Protein AF-F0FBA2-F1 (afdb_monomer_lite)

pLDDT: mean 71.21, std 20.62, range [27.11, 95.25]

Sequence (206 aa):
KDGSKRYFKFASKDDAQNIINHEKEGEPTRLFEISKRQIIEYANKAGAYSQDNANHNIDFMATQAVGGGSLDFSVGPLLEDYQRYGASGDAVAPSLVYFLPEGDNVAHNQFNFGNFLYGFSGRQLGVALLMLKIGGHINSLVNSAQNGYKPQLDSSDDQYSIEKGYFYSHKGPKVGFIAYEINVPTYRKGAARELIGKFYDKTRRK

Organism: NCBI:txid888743

Structure (mmCIF, N/CA/C/O backbone):
data_AF-F0FBA2-F1
#
_entry.id   AF-F0FBA2-F1
#
loop_
_atom_site.group_PDB
_atom_site.id
_atom_site.type_symbol
_atom_site.label_atom_id
_atom_site.label_alt_id
_atom_site.label_comp_id
_atom_site.label_asym_id
_atom_site.label_entity_id
_atom_site.label_seq_id
_atom_site.pdbx_PDB_ins_code
_atom_site.Cartn_x
_atom_site.Cartn_y
_atom_site.Cartn_z
_atom_site.occupancy
_atom_site.B_iso_or_equiv
_atom_site.auth_seq_id
_atom_site.auth_comp_id
_atom_site.auth_asym_id
_atom_site.auth_atom_id
_atom_site.pdbx_PDB_model_num
ATOM 1 N N . LYS A 1 1 ? -31.993 -11.571 9.285 1.00 40.31 1 LYS A N 1
ATOM 2 C CA . LYS A 1 1 ? -31.246 -12.431 8.337 1.00 40.31 1 LYS A CA 1
ATOM 3 C C . LYS A 1 1 ? -29.845 -12.577 8.893 1.00 40.31 1 LYS A C 1
ATOM 5 O O . LYS A 1 1 ? -29.278 -11.565 9.278 1.00 40.31 1 LYS A O 1
ATOM 10 N N . ASP A 1 2 ? -29.417 -13.824 9.030 1.00 44.78 2 ASP A N 1
ATOM 11 C CA . ASP A 1 2 ? -28.191 -14.298 9.672 1.00 44.78 2 ASP A CA 1
ATOM 12 C C . ASP A 1 2 ? -26.962 -13.484 9.231 1.00 44.78 2 ASP A C 1
ATOM 14 O O . ASP A 1 2 ? -26.589 -13.485 8.058 1.00 44.78 2 ASP A O 1
ATOM 18 N N . GLY A 1 3 ? -26.442 -12.660 10.143 1.00 41.25 3 GLY A N 1
ATOM 19 C CA . GLY A 1 3 ? -25.406 -11.672 9.857 1.00 41.25 3 GLY A CA 1
ATOM 20 C C . GLY A 1 3 ? -24.032 -12.313 9.959 1.00 41.25 3 GLY A C 1
ATOM 21 O O . GLY A 1 3 ? -23.455 -12.362 11.043 1.00 41.25 3 GLY A O 1
ATOM 22 N N . SER A 1 4 ? -23.507 -12.808 8.840 1.00 46.25 4 SER A N 1
ATOM 23 C CA . SER A 1 4 ? -22.145 -13.338 8.767 1.00 46.25 4 SER A CA 1
ATOM 24 C C . SER A 1 4 ? -21.137 -12.279 9.233 1.00 46.25 4 SER A C 1
ATOM 26 O O . SER A 1 4 ? -20.965 -11.253 8.574 1.00 46.25 4 SER A O 1
ATOM 28 N N . LYS A 1 5 ? -20.475 -12.520 10.370 1.00 49.38 5 LYS A N 1
ATOM 29 C CA . LYS A 1 5 ? -19.388 -11.674 10.881 1.00 49.38 5 LYS A CA 1
ATOM 30 C C . LYS A 1 5 ? -18.120 -11.912 10.053 1.00 49.38 5 LYS A C 1
ATOM 32 O O . LYS A 1 5 ? -17.753 -13.062 9.808 1.00 49.38 5 LYS A O 1
ATOM 37 N N . ARG A 1 6 ? -17.451 -10.835 9.635 1.00 52.97 6 ARG A N 1
ATOM 38 C CA . ARG A 1 6 ? -16.185 -10.860 8.885 1.00 52.97 6 ARG A CA 1
ATOM 39 C C . ARG A 1 6 ? -15.059 -10.375 9.793 1.00 52.97 6 ARG A C 1
ATOM 41 O O . ARG A 1 6 ? -15.227 -9.378 10.483 1.00 52.97 6 ARG A O 1
ATOM 48 N N . TYR A 1 7 ? -13.933 -11.085 9.786 1.00 61.81 7 TYR A N 1
ATOM 49 C CA . TYR A 1 7 ? -12.791 -10.791 10.649 1.00 61.81 7 TYR A CA 1
ATOM 50 C C . TYR A 1 7 ? -11.598 -10.335 9.843 1.00 61.81 7 TYR A C 1
ATOM 52 O O . TYR A 1 7 ? -11.294 -10.884 8.782 1.00 61.81 7 TYR A O 1
ATOM 60 N N . PHE A 1 8 ? -10.919 -9.343 10.391 1.00 69.69 8 PHE A N 1
ATOM 61 C CA . PHE A 1 8 ? -9.683 -8.818 9.866 1.00 69.69 8 PHE A CA 1
ATOM 62 C C . PHE A 1 8 ? -8.802 -8.382 11.037 1.00 69.69 8 PHE A C 1
ATOM 64 O O . PHE A 1 8 ? -9.284 -8.147 12.145 1.00 69.69 8 PHE A O 1
ATOM 71 N N . LYS A 1 9 ? -7.502 -8.315 10.792 1.00 83.06 9 LYS A N 1
ATOM 72 C CA . LYS A 1 9 ? -6.508 -7.741 11.700 1.00 83.06 9 LYS A CA 1
ATOM 73 C C . LYS A 1 9 ? -5.977 -6.445 11.108 1.00 83.06 9 LYS A C 1
ATOM 75 O O . LYS A 1 9 ? -6.081 -6.256 9.903 1.00 83.06 9 LYS A O 1
ATOM 80 N N . PHE A 1 10 ? -5.365 -5.595 11.916 1.00 82.94 10 PHE A N 1
ATOM 81 C CA . PHE A 1 10 ? -4.615 -4.452 11.401 1.00 82.94 10 PHE A CA 1
ATOM 82 C C . PHE A 1 10 ? -3.199 -4.878 11.006 1.00 82.94 10 PHE A C 1
ATOM 84 O O . PHE A 1 10 ? -2.650 -5.832 11.569 1.00 82.94 10 PHE A O 1
ATOM 91 N N . ALA A 1 11 ? -2.634 -4.211 10.002 1.00 83.38 11 ALA A N 1
ATOM 92 C CA . ALA A 1 11 ? -1.257 -4.424 9.568 1.00 83.38 11 ALA A CA 1
ATOM 93 C C . ALA A 1 11 ? -0.253 -4.059 10.675 1.00 83.38 11 ALA A C 1
ATOM 95 O O . ALA A 1 11 ? 0.747 -4.759 10.834 1.00 83.38 11 ALA A O 1
ATOM 96 N N . SER A 1 12 ? -0.582 -3.048 11.487 1.00 81.88 12 SER A N 1
ATOM 97 C CA . SER A 1 12 ? 0.171 -2.634 12.669 1.00 81.88 12 SER A CA 1
ATOM 98 C C . SER A 1 12 ? -0.565 -2.972 13.972 1.00 81.88 12 SER A C 1
ATOM 100 O O . SER A 1 12 ? -1.788 -2.848 14.086 1.00 81.88 12 SER A O 1
ATOM 102 N N . LYS A 1 13 ? 0.191 -3.403 14.990 1.00 74.94 13 LYS A N 1
ATOM 103 C CA . LYS A 1 13 ? -0.338 -3.575 16.355 1.00 74.94 13 LYS A CA 1
ATOM 104 C C . LYS A 1 13 ? -0.624 -2.229 17.018 1.00 74.94 13 LYS A C 1
ATOM 106 O O . LYS A 1 13 ? -1.565 -2.144 17.805 1.00 74.94 13 LYS A O 1
ATOM 111 N N . ASP A 1 14 ? 0.152 -1.208 16.675 1.00 76.31 14 ASP A N 1
ATOM 112 C CA . ASP A 1 14 ? -0.013 0.137 17.217 1.00 76.31 14 ASP A CA 1
ATOM 113 C C . ASP A 1 14 ? -1.295 0.767 16.672 1.00 76.31 14 ASP A C 1
ATOM 115 O O . ASP A 1 14 ? -2.048 1.358 17.437 1.00 76.31 14 ASP A O 1
ATOM 119 N N . ASP A 1 15 ? -1.635 0.516 15.402 1.00 73.88 15 ASP A N 1
ATOM 120 C CA . ASP A 1 15 ? -2.936 0.894 14.836 1.00 73.88 15 ASP A CA 1
ATOM 121 C C . ASP A 1 15 ? -4.104 0.274 15.607 1.00 73.88 15 ASP A C 1
ATOM 123 O O . ASP A 1 15 ? -5.062 0.964 15.954 1.00 73.88 15 ASP A O 1
ATOM 127 N N . ALA A 1 16 ? -4.021 -1.022 15.927 1.00 74.62 16 ALA A N 1
ATOM 128 C CA . ALA A 1 16 ? -5.062 -1.686 16.707 1.00 74.62 16 ALA A CA 1
ATOM 129 C C . ALA A 1 16 ? -5.229 -1.044 18.097 1.00 74.62 16 ALA A C 1
ATOM 131 O O . ALA A 1 16 ? -6.353 -0.878 18.571 1.00 74.62 16 ALA A O 1
ATOM 132 N N . GLN A 1 17 ? -4.124 -0.658 18.742 1.00 74.19 17 GLN A N 1
ATOM 133 C CA . GLN A 1 17 ? -4.158 0.003 20.044 1.00 74.19 17 GLN A CA 1
ATOM 134 C C . GLN A 1 17 ? -4.656 1.452 19.955 1.00 74.19 17 GLN A C 1
ATOM 136 O O . GLN A 1 17 ? -5.419 1.881 20.823 1.00 74.19 17 GLN A O 1
ATOM 141 N N . ASN A 1 18 ? -4.272 2.184 18.908 1.00 71.19 18 ASN A N 1
ATOM 142 C CA . ASN A 1 18 ? -4.726 3.546 18.645 1.00 71.19 18 ASN A CA 1
ATOM 143 C C . ASN A 1 18 ? -6.242 3.578 18.472 1.00 71.19 18 ASN A C 1
ATOM 145 O O . ASN A 1 18 ? -6.910 4.340 19.162 1.00 71.19 18 ASN A O 1
ATOM 149 N N . ILE A 1 19 ? -6.806 2.683 17.660 1.00 73.75 19 ILE A N 1
ATOM 150 C CA . ILE A 1 19 ? -8.261 2.571 17.486 1.00 73.75 19 ILE A CA 1
ATOM 151 C C . ILE A 1 19 ? -8.966 2.370 18.829 1.00 73.75 19 ILE A C 1
ATOM 153 O O . ILE A 1 19 ? -9.911 3.088 19.134 1.00 73.75 19 ILE A O 1
ATOM 157 N N . ILE A 1 20 ? -8.479 1.446 19.666 1.00 73.31 20 ILE A N 1
ATOM 158 C CA . ILE A 1 20 ? -9.057 1.194 20.996 1.00 73.31 20 ILE A CA 1
ATOM 159 C C . ILE A 1 20 ? -9.039 2.459 21.866 1.00 73.31 20 ILE A C 1
ATOM 161 O O . ILE A 1 20 ? -9.961 2.676 22.654 1.00 73.31 20 ILE A O 1
ATOM 165 N N . ASN A 1 21 ? -7.990 3.275 21.772 1.00 74.12 21 ASN A N 1
ATOM 166 C CA . ASN A 1 21 ? -7.881 4.513 22.539 1.00 74.12 21 ASN A CA 1
ATOM 167 C C . ASN A 1 21 ? -8.865 5.571 22.019 1.00 74.12 21 ASN A C 1
ATOM 169 O O . ASN A 1 21 ? -9.650 6.101 22.800 1.00 74.12 21 ASN A O 1
ATOM 173 N N . HIS A 1 22 ? -8.903 5.786 20.705 1.00 71.38 22 HIS A N 1
ATOM 174 C CA . HIS A 1 22 ? -9.804 6.743 20.065 1.00 71.38 22 HIS A CA 1
ATOM 175 C C . HIS A 1 22 ? -11.285 6.377 20.253 1.00 71.38 22 HIS A C 1
ATOM 177 O O . HIS A 1 22 ? -12.111 7.244 20.533 1.00 71.38 22 HIS A O 1
ATOM 183 N N . GLU A 1 23 ? -11.637 5.088 20.224 1.00 70.81 23 GLU A N 1
ATOM 184 C CA . GLU A 1 23 ? -13.006 4.648 20.515 1.00 70.81 23 GLU A CA 1
ATOM 185 C C . GLU A 1 23 ? -13.434 4.944 21.959 1.00 70.81 23 GLU A C 1
ATOM 187 O O . GLU A 1 23 ? -14.589 5.306 22.191 1.00 70.81 23 GLU A O 1
ATOM 192 N N . LYS A 1 24 ? -12.521 4.842 22.938 1.00 75.25 24 LYS A N 1
ATOM 193 C CA . LYS A 1 24 ? -12.808 5.230 24.334 1.00 75.25 24 LYS A CA 1
ATOM 194 C C . LYS A 1 24 ? -13.063 6.729 24.473 1.00 75.25 24 LYS A C 1
ATOM 196 O O . LYS A 1 24 ? -13.812 7.132 25.360 1.00 75.25 24 LYS A O 1
ATOM 201 N N . GLU A 1 25 ? -12.453 7.528 23.607 1.00 78.56 25 GLU A N 1
ATOM 202 C CA . GLU A 1 25 ? -12.598 8.985 23.553 1.00 78.56 25 GLU A CA 1
ATOM 203 C C . GLU A 1 25 ? -13.804 9.426 22.700 1.00 78.56 25 GLU A C 1
ATOM 205 O O . GLU A 1 25 ? -14.156 10.603 22.675 1.00 78.56 25 GLU A O 1
ATOM 210 N N . GLY A 1 26 ? -14.502 8.476 22.064 1.00 72.75 26 GLY A N 1
ATOM 211 C CA . GLY A 1 26 ? -15.676 8.736 21.229 1.00 72.75 26 GLY A CA 1
ATOM 212 C C . GLY A 1 26 ? -15.342 9.167 19.799 1.00 72.75 26 GLY A C 1
ATOM 213 O O . GLY A 1 26 ? -16.232 9.624 19.078 1.00 72.75 26 GLY A O 1
ATOM 214 N N . GLU A 1 27 ? -14.088 9.014 19.371 1.00 72.75 27 GLU A N 1
ATOM 215 C CA . GLU A 1 27 ? -13.642 9.343 18.023 1.00 72.75 27 GLU A CA 1
ATOM 216 C C . GLU A 1 27 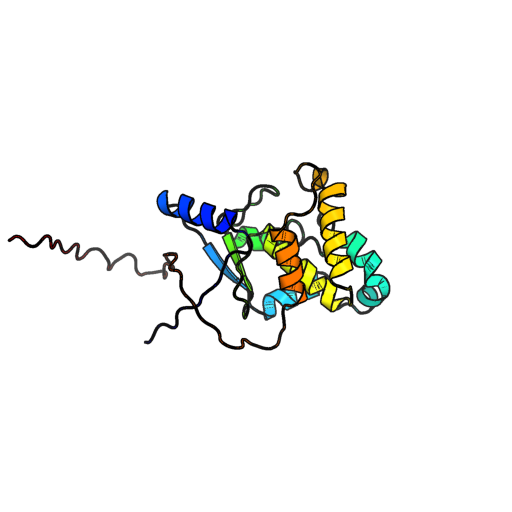? -13.859 8.151 17.073 1.00 72.75 27 GLU A C 1
ATOM 218 O O . GLU A 1 27 ? -13.318 7.062 17.284 1.00 72.75 27 GLU A O 1
ATOM 223 N N . PRO A 1 28 ? -14.679 8.306 16.016 1.00 69.00 28 PRO A N 1
ATOM 224 C CA . PRO A 1 28 ? -15.068 7.180 15.183 1.00 69.00 28 PRO A CA 1
ATOM 225 C C . PRO A 1 28 ? -13.944 6.761 14.232 1.00 69.00 28 PRO A C 1
ATOM 227 O O . PRO A 1 28 ? -13.489 7.541 13.395 1.00 69.00 28 PRO A O 1
ATOM 230 N N . THR A 1 29 ? -13.596 5.477 14.279 1.00 74.44 29 THR A N 1
ATOM 231 C CA . THR A 1 29 ? -12.760 4.830 13.262 1.00 74.44 29 THR A CA 1
ATOM 232 C C . THR A 1 29 ? -13.584 4.509 12.017 1.00 74.44 29 THR A C 1
ATOM 234 O O . THR A 1 29 ? -14.742 4.108 12.115 1.00 74.44 29 THR A O 1
ATOM 237 N N . ARG A 1 30 ? -13.007 4.663 10.823 1.00 79.56 30 ARG A N 1
ATOM 238 C CA . ARG A 1 30 ? -13.658 4.331 9.549 1.00 79.56 30 ARG A CA 1
ATOM 239 C C . ARG A 1 30 ? -12.912 3.211 8.843 1.00 79.56 30 ARG A C 1
ATOM 241 O O . ARG A 1 30 ? -11.711 3.304 8.619 1.00 79.56 30 ARG A O 1
ATOM 248 N N . LEU A 1 31 ? -13.650 2.182 8.439 1.00 80.81 31 LEU A N 1
ATOM 249 C CA . LEU A 1 31 ? -13.140 1.082 7.629 1.00 80.81 31 LEU A CA 1
ATOM 250 C C . LEU A 1 31 ? -13.779 1.126 6.241 1.00 80.81 31 LEU A C 1
ATOM 252 O O . LEU A 1 31 ? -15.004 1.107 6.119 1.00 80.81 31 LEU A O 1
ATOM 256 N N . PHE A 1 32 ? -12.948 1.131 5.205 1.00 83.56 32 PHE A N 1
ATOM 257 C CA . PHE A 1 32 ? -13.373 1.067 3.814 1.00 83.56 32 PHE A CA 1
ATOM 258 C C . PHE A 1 32 ? -12.933 -0.252 3.198 1.00 83.56 32 PHE A C 1
ATOM 260 O O . PHE A 1 32 ? -11.744 -0.557 3.115 1.00 83.56 32 PHE A O 1
ATOM 267 N N . GLU A 1 33 ? -13.900 -1.042 2.741 1.00 84.94 33 GLU A N 1
ATOM 268 C CA . GLU A 1 33 ? -13.593 -2.211 1.928 1.00 84.94 33 GLU A CA 1
ATOM 269 C C . GLU A 1 33 ? -13.234 -1.761 0.511 1.00 84.94 33 GLU A C 1
ATOM 271 O O . GLU A 1 33 ? -14.037 -1.118 -0.168 1.00 84.94 33 GLU A O 1
ATOM 276 N N . ILE A 1 34 ? -12.031 -2.108 0.059 1.00 84.56 34 ILE A N 1
ATOM 277 C CA . ILE A 1 34 ? -11.567 -1.796 -1.291 1.00 84.56 34 ILE A CA 1
ATOM 278 C C . ILE A 1 34 ? -11.792 -3.016 -2.172 1.00 84.56 34 ILE A C 1
ATOM 280 O O . ILE A 1 34 ? -11.207 -4.077 -1.952 1.00 84.56 34 ILE A O 1
ATOM 284 N N . SER A 1 35 ? -12.641 -2.865 -3.186 1.00 84.12 35 SER A N 1
ATOM 285 C CA . SER A 1 35 ? -12.942 -3.951 -4.119 1.00 84.12 35 SER A CA 1
ATOM 286 C C . SER A 1 35 ? -11.706 -4.380 -4.912 1.00 84.12 35 SER A C 1
ATOM 288 O O . SER A 1 35 ? -10.822 -3.572 -5.209 1.00 84.12 35 SER A O 1
ATOM 290 N N . LYS A 1 36 ? -11.682 -5.639 -5.361 1.00 83.62 36 LYS A N 1
ATOM 291 C CA . LYS A 1 36 ? -10.647 -6.132 -6.294 1.00 83.62 36 LYS A CA 1
ATOM 292 C C . LYS A 1 36 ? -10.502 -5.235 -7.515 1.00 83.62 36 LYS A C 1
ATOM 294 O O . LYS A 1 36 ? -9.395 -4.977 -7.975 1.00 83.62 36 LYS A O 1
ATOM 299 N N . ARG A 1 37 ? -11.634 -4.755 -8.036 1.00 82.75 37 ARG A N 1
ATOM 300 C CA . ARG A 1 37 ? -11.670 -3.860 -9.190 1.00 82.75 37 ARG A CA 1
ATOM 301 C C . ARG A 1 37 ? -10.912 -2.564 -8.909 1.00 82.75 37 ARG A C 1
ATOM 303 O O . ARG A 1 37 ? -10.105 -2.176 -9.740 1.00 82.75 37 ARG A O 1
ATOM 310 N N . GLN A 1 38 ? -11.121 -1.942 -7.750 1.00 85.56 38 GLN A N 1
ATOM 311 C CA . GLN A 1 38 ? -10.394 -0.727 -7.369 1.00 85.56 38 GLN A CA 1
ATOM 312 C C . GLN A 1 38 ? -8.890 -0.978 -7.231 1.00 85.56 38 GLN A C 1
ATOM 314 O O . GLN A 1 38 ? -8.106 -0.183 -7.733 1.00 85.56 38 GLN A O 1
ATOM 319 N N . ILE A 1 39 ? -8.477 -2.103 -6.634 1.00 88.81 39 ILE A N 1
ATOM 320 C CA . ILE A 1 39 ? -7.052 -2.477 -6.522 1.00 88.81 39 ILE A CA 1
ATOM 321 C C . ILE A 1 39 ? -6.411 -2.585 -7.913 1.00 88.81 39 ILE A C 1
ATOM 323 O O . ILE A 1 39 ? -5.344 -2.020 -8.156 1.00 88.81 39 ILE A O 1
ATOM 327 N N . ILE A 1 40 ? -7.083 -3.268 -8.846 1.00 86.19 40 ILE A N 1
ATOM 328 C CA . ILE A 1 40 ? -6.624 -3.398 -10.235 1.00 86.19 40 ILE A CA 1
ATOM 329 C C . ILE A 1 40 ? -6.597 -2.034 -10.930 1.00 86.19 40 ILE A C 1
ATOM 331 O O . ILE A 1 40 ? -5.630 -1.730 -11.620 1.00 86.19 40 ILE A O 1
ATOM 335 N N . GLU A 1 41 ? -7.627 -1.204 -10.752 1.00 84.94 41 GLU A N 1
ATOM 336 C CA . GLU A 1 41 ? -7.695 0.133 -11.346 1.00 84.94 41 GLU A CA 1
ATOM 337 C C . GLU A 1 41 ? -6.567 1.040 -10.841 1.00 84.94 41 GLU A C 1
ATOM 339 O O . GLU A 1 41 ? -5.950 1.727 -11.653 1.00 84.94 41 GLU A O 1
ATOM 344 N N . TYR A 1 42 ? -6.249 1.016 -9.543 1.00 88.56 42 TYR A N 1
ATOM 345 C CA . TYR A 1 42 ? -5.132 1.773 -8.973 1.00 88.56 42 TYR A CA 1
ATOM 346 C C . TYR A 1 42 ? -3.789 1.318 -9.548 1.00 88.56 42 TYR A C 1
ATOM 348 O O . TYR A 1 42 ? -3.028 2.145 -10.046 1.00 88.56 42 TYR A O 1
ATOM 356 N N . ALA A 1 43 ? -3.531 0.008 -9.578 1.00 88.88 43 ALA A N 1
ATOM 357 C CA . ALA A 1 43 ? -2.303 -0.533 -10.158 1.00 88.88 43 ALA A CA 1
ATOM 358 C C . ALA A 1 43 ? -2.191 -0.252 -11.668 1.00 88.88 43 ALA A C 1
ATOM 360 O O . ALA A 1 43 ? -1.117 0.071 -12.172 1.00 88.88 43 ALA A O 1
ATOM 361 N N . ASN A 1 44 ? -3.302 -0.326 -12.404 1.00 86.06 44 ASN A N 1
ATOM 362 C CA . ASN A 1 44 ? -3.330 -0.024 -13.833 1.00 86.06 44 ASN A CA 1
ATOM 363 C C . ASN A 1 44 ? -3.050 1.453 -14.116 1.00 86.06 44 ASN A C 1
ATOM 365 O O . ASN A 1 44 ? -2.206 1.757 -14.954 1.00 86.06 44 ASN A O 1
ATOM 369 N N . LYS A 1 45 ? -3.694 2.369 -13.381 1.00 86.88 45 LYS A N 1
ATOM 370 C CA . LYS A 1 45 ? -3.413 3.811 -13.475 1.00 86.88 45 LYS A CA 1
ATOM 371 C C . LYS A 1 45 ? -1.956 4.134 -13.146 1.00 86.88 45 LYS A C 1
ATOM 373 O O . LYS A 1 45 ? -1.384 5.021 -13.768 1.00 86.88 45 LYS A O 1
ATOM 378 N N . ALA A 1 46 ? -1.356 3.391 -12.220 1.00 89.62 46 ALA A N 1
ATOM 379 C CA . ALA A 1 46 ? 0.052 3.525 -11.868 1.00 89.62 46 ALA A CA 1
ATOM 380 C C . ALA A 1 46 ? 1.026 2.974 -12.923 1.00 89.62 46 ALA A C 1
ATOM 382 O O . ALA A 1 46 ? 2.231 3.179 -12.795 1.00 89.62 46 ALA A O 1
ATOM 383 N N . GLY A 1 47 ? 0.531 2.281 -13.955 1.00 87.38 47 GLY A N 1
ATOM 384 C CA . GLY A 1 47 ? 1.344 1.706 -15.026 1.00 87.38 47 GLY A CA 1
ATOM 385 C C . GLY A 1 47 ? 1.825 0.275 -14.771 1.00 87.38 47 GLY A C 1
ATOM 386 O O . GLY A 1 47 ? 2.672 -0.208 -15.519 1.00 87.38 47 GLY A O 1
ATOM 387 N N . ALA A 1 48 ? 1.289 -0.427 -13.765 1.00 89.00 48 ALA A N 1
ATOM 388 C CA . ALA A 1 48 ? 1.733 -1.775 -13.391 1.00 89.00 48 ALA A CA 1
ATOM 389 C C . ALA A 1 48 ? 1.405 -2.869 -14.430 1.00 89.00 48 ALA A C 1
ATOM 391 O O . ALA A 1 48 ? 1.989 -3.947 -14.388 1.00 89.00 48 ALA A O 1
ATOM 392 N N . TYR A 1 49 ? 0.476 -2.598 -15.355 1.00 87.00 49 TYR A N 1
ATOM 393 C CA . TYR A 1 49 ? 0.089 -3.505 -16.448 1.00 87.00 49 TYR A CA 1
ATOM 394 C C . TYR A 1 49 ? 0.667 -3.093 -17.814 1.00 87.00 49 TYR A C 1
ATOM 396 O O . TYR A 1 49 ? 0.311 -3.675 -18.838 1.00 87.00 49 TYR A O 1
ATOM 404 N N . SER A 1 50 ? 1.548 -2.087 -17.854 1.00 87.50 50 SER A N 1
ATOM 405 C CA . SER A 1 50 ? 2.246 -1.700 -19.083 1.00 87.50 50 SER A CA 1
ATOM 406 C C . SER A 1 50 ? 3.364 -2.694 -19.398 1.00 87.50 50 SER A C 1
ATOM 408 O O . SER A 1 50 ? 4.232 -2.948 -18.560 1.00 87.50 50 SER A O 1
ATOM 410 N N . GLN A 1 51 ? 3.373 -3.221 -20.625 1.00 83.38 51 GLN A N 1
ATOM 411 C CA . GLN A 1 51 ? 4.423 -4.129 -21.092 1.00 83.38 51 GLN A CA 1
ATOM 412 C C . GLN A 1 51 ? 5.796 -3.446 -21.122 1.00 83.38 51 GLN A C 1
ATOM 414 O O . GLN A 1 51 ? 6.794 -4.059 -20.747 1.00 83.38 51 GLN A O 1
ATOM 419 N N . ASP A 1 52 ? 5.848 -2.175 -21.521 1.00 85.25 52 ASP A N 1
ATOM 420 C CA . ASP A 1 52 ? 7.099 -1.415 -21.578 1.00 85.25 52 ASP A CA 1
ATOM 421 C C . ASP A 1 52 ? 7.672 -1.196 -20.177 1.00 85.25 52 ASP A C 1
ATOM 423 O O . ASP A 1 52 ? 8.871 -1.382 -19.967 1.00 85.25 52 ASP A O 1
ATOM 427 N N . ASN A 1 53 ? 6.807 -0.896 -19.202 1.00 85.50 53 ASN A N 1
ATOM 428 C CA . ASN A 1 53 ? 7.218 -0.754 -17.807 1.00 85.50 53 ASN A CA 1
ATOM 429 C C . ASN A 1 53 ? 7.676 -2.096 -17.231 1.00 85.50 53 ASN A C 1
ATOM 431 O O . ASN A 1 53 ? 8.650 -2.131 -16.492 1.00 85.50 53 ASN A O 1
ATOM 435 N N . ALA A 1 54 ? 7.024 -3.209 -17.586 1.00 85.12 54 ALA A N 1
ATOM 436 C CA . ALA A 1 54 ? 7.451 -4.543 -17.165 1.00 85.12 54 ALA A CA 1
ATOM 437 C C . ALA A 1 54 ? 8.834 -4.917 -17.735 1.00 85.12 54 ALA A C 1
ATOM 439 O O . ALA A 1 54 ? 9.656 -5.499 -17.028 1.00 85.12 54 ALA A O 1
ATOM 440 N N . ASN A 1 55 ? 9.129 -4.529 -18.981 1.00 84.88 55 ASN A N 1
ATOM 441 C CA . ASN A 1 55 ? 10.444 -4.734 -19.599 1.00 84.88 55 ASN A CA 1
ATOM 442 C C . ASN A 1 55 ? 11.551 -3.877 -18.950 1.00 84.88 55 ASN A C 1
ATOM 444 O O . ASN A 1 55 ? 12.720 -4.252 -19.005 1.00 84.88 55 ASN A O 1
ATOM 448 N N . HIS A 1 56 ? 11.186 -2.763 -18.307 1.00 91.25 56 HIS A N 1
ATOM 449 C CA . HIS A 1 56 ? 12.092 -1.846 -17.601 1.00 91.25 56 HIS A CA 1
ATOM 450 C C . HIS A 1 56 ? 11.784 -1.784 -16.098 1.00 91.25 56 HIS A C 1
ATOM 452 O O . HIS A 1 56 ? 11.946 -0.745 -15.458 1.00 91.25 56 HIS A O 1
ATOM 458 N N . ASN A 1 57 ? 11.312 -2.894 -15.527 1.00 89.38 57 ASN A N 1
ATOM 459 C CA . ASN A 1 57 ? 10.639 -2.886 -14.231 1.00 89.38 57 ASN A CA 1
ATOM 460 C C . ASN A 1 57 ? 11.478 -2.310 -13.085 1.00 89.38 57 ASN A C 1
ATOM 462 O O . ASN A 1 57 ? 10.953 -1.528 -12.307 1.00 89.38 57 ASN A O 1
ATOM 466 N N . ILE A 1 58 ? 12.768 -2.629 -12.979 1.00 88.81 58 ILE A N 1
ATOM 467 C CA . ILE A 1 58 ? 13.614 -2.117 -11.892 1.00 88.81 58 ILE A CA 1
ATOM 468 C C . ILE A 1 58 ? 13.755 -0.593 -11.960 1.00 88.81 58 ILE A C 1
ATOM 470 O O . ILE A 1 58 ? 13.596 0.071 -10.939 1.00 88.81 58 ILE A O 1
ATOM 474 N N . ASP A 1 59 ? 14.007 -0.043 -13.149 1.00 91.19 59 ASP A N 1
ATOM 475 C CA . ASP A 1 59 ? 14.142 1.404 -13.356 1.00 91.19 59 ASP A CA 1
ATOM 476 C C . ASP A 1 59 ? 12.806 2.127 -13.136 1.00 91.19 59 ASP A C 1
ATOM 478 O O . ASP A 1 59 ? 12.723 3.130 -12.423 1.00 91.19 59 ASP A O 1
ATOM 482 N N . PHE A 1 60 ? 11.723 1.546 -13.653 1.00 91.25 60 PHE A N 1
ATOM 483 C CA . PHE A 1 60 ? 10.377 2.060 -13.442 1.00 91.25 60 PHE A CA 1
ATOM 484 C C . PHE A 1 60 ? 10.005 2.096 -11.952 1.00 91.25 60 PHE A C 1
ATOM 486 O O . PHE A 1 60 ? 9.539 3.119 -11.456 1.00 91.25 60 PHE A O 1
ATOM 493 N N . MET A 1 61 ? 10.263 1.015 -11.206 1.00 90.19 61 MET A N 1
ATOM 494 C CA . MET A 1 61 ? 10.027 0.981 -9.759 1.00 90.19 61 MET A CA 1
ATOM 495 C C . MET A 1 61 ? 10.896 2.008 -9.025 1.00 90.19 61 MET A C 1
ATOM 497 O O . MET A 1 61 ? 10.396 2.696 -8.140 1.00 90.19 61 MET A O 1
ATOM 501 N N . ALA A 1 62 ? 12.180 2.127 -9.379 1.00 87.19 62 ALA A N 1
ATOM 502 C CA . ALA A 1 62 ? 13.109 3.042 -8.718 1.00 87.19 62 ALA A CA 1
ATOM 503 C C . ALA A 1 62 ? 12.726 4.519 -8.907 1.00 87.19 62 ALA A C 1
ATOM 505 O O . ALA A 1 62 ? 12.951 5.327 -8.009 1.00 87.19 62 ALA A O 1
ATOM 506 N N . THR A 1 63 ? 12.136 4.865 -10.053 1.00 88.25 63 THR A N 1
ATOM 507 C CA . THR A 1 63 ? 11.757 6.246 -10.381 1.00 88.25 63 THR A CA 1
ATOM 508 C C . THR A 1 63 ? 10.331 6.597 -9.967 1.00 88.25 63 THR A C 1
ATOM 510 O O . THR A 1 63 ? 10.087 7.726 -9.554 1.00 88.25 63 THR A O 1
ATOM 513 N N . GLN A 1 64 ? 9.382 5.660 -10.061 1.00 89.94 64 GLN A N 1
ATOM 514 C CA . GLN A 1 64 ? 7.964 5.946 -9.816 1.00 89.94 64 GLN A CA 1
ATOM 515 C C . GLN A 1 64 ? 7.488 5.630 -8.399 1.00 89.94 64 GLN A C 1
ATOM 517 O O . GLN A 1 64 ? 6.402 6.067 -8.030 1.00 89.94 64 GLN A O 1
ATOM 522 N N . ALA A 1 65 ? 8.247 4.882 -7.597 1.00 84.75 65 ALA A N 1
ATOM 523 C CA . ALA A 1 65 ? 7.856 4.551 -6.223 1.00 84.75 65 ALA A CA 1
ATOM 524 C C . ALA A 1 65 ?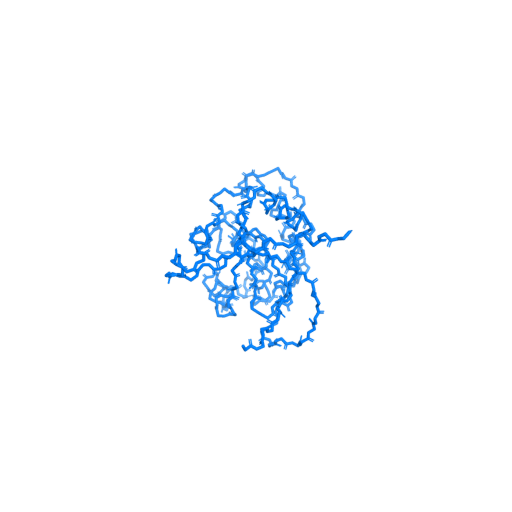 8.361 5.542 -5.164 1.00 84.75 65 ALA A C 1
ATOM 526 O O . ALA A 1 65 ? 8.326 5.241 -3.973 1.00 84.75 65 ALA A O 1
ATOM 527 N N . VAL A 1 66 ? 8.877 6.692 -5.594 1.00 80.19 66 VAL A N 1
ATOM 528 C CA . VAL A 1 66 ? 9.486 7.703 -4.728 1.00 80.19 66 VAL A CA 1
ATOM 529 C C . VAL A 1 66 ? 8.899 9.080 -5.028 1.00 80.19 66 VAL A C 1
ATOM 531 O O . VAL A 1 66 ? 8.518 9.356 -6.166 1.00 80.19 66 VAL A O 1
ATOM 534 N N . GLY A 1 67 ? 8.855 9.957 -4.022 1.00 71.62 67 GLY A N 1
ATOM 535 C CA . GLY A 1 67 ? 8.608 11.393 -4.197 1.00 71.62 67 GLY A CA 1
ATOM 536 C C . GLY A 1 67 ? 7.292 11.754 -4.896 1.00 71.62 67 GLY A C 1
ATOM 537 O O . GLY A 1 67 ? 7.272 12.703 -5.678 1.00 71.62 67 GLY A O 1
ATOM 538 N N . GLY A 1 68 ? 6.212 11.003 -4.657 1.00 75.06 68 GLY A N 1
ATOM 539 C CA . GLY A 1 68 ? 4.908 11.241 -5.285 1.00 75.06 68 GLY A CA 1
ATOM 540 C C . GLY A 1 68 ? 4.763 10.699 -6.712 1.00 75.06 68 GLY A C 1
ATOM 541 O O . GLY A 1 68 ? 3.814 11.066 -7.407 1.00 75.06 68 GLY A O 1
ATOM 542 N N . GLY A 1 69 ? 5.682 9.839 -7.163 1.00 85.12 69 GLY A N 1
ATOM 543 C CA . GLY A 1 69 ? 5.563 9.125 -8.434 1.00 85.12 69 GLY A CA 1
ATOM 544 C C . GLY A 1 69 ? 4.334 8.205 -8.503 1.00 85.12 69 GLY A C 1
ATOM 545 O O . GLY A 1 69 ? 3.603 8.010 -7.529 1.00 85.12 69 GLY A O 1
ATOM 546 N N . SER A 1 70 ? 4.081 7.612 -9.674 1.00 89.56 70 SER A N 1
ATOM 547 C CA . SER A 1 70 ? 2.836 6.864 -9.913 1.00 89.56 70 SER A CA 1
ATOM 548 C C . SER A 1 70 ? 2.653 5.614 -9.038 1.00 89.56 70 SER A C 1
ATOM 550 O O . SER A 1 70 ? 1.527 5.139 -8.904 1.00 89.56 70 SER A O 1
ATOM 552 N N . LEU A 1 71 ? 3.727 5.086 -8.441 1.00 89.44 71 LEU A N 1
ATOM 553 C CA . LEU A 1 71 ? 3.718 3.945 -7.519 1.00 89.44 71 LEU A CA 1
ATOM 554 C C . LEU A 1 71 ? 3.845 4.363 -6.043 1.00 89.44 71 LEU A C 1
ATOM 556 O O . LEU A 1 71 ? 3.807 3.500 -5.166 1.00 89.44 71 LEU A O 1
ATOM 560 N N . ASP A 1 72 ? 3.970 5.661 -5.754 1.00 86.94 72 ASP A N 1
ATOM 561 C CA . ASP A 1 72 ? 3.954 6.209 -4.397 1.00 86.94 72 ASP A CA 1
ATOM 562 C C . ASP A 1 72 ? 2.507 6.413 -3.925 1.00 86.94 72 ASP A C 1
ATOM 564 O O . ASP A 1 72 ? 1.975 7.518 -3.797 1.00 86.94 72 ASP A O 1
ATOM 568 N N . PHE A 1 73 ? 1.818 5.294 -3.721 1.00 87.88 73 PHE A N 1
ATOM 569 C CA . PHE A 1 73 ? 0.388 5.262 -3.426 1.00 87.88 73 PHE A CA 1
ATOM 570 C C . PHE A 1 73 ? 0.001 5.891 -2.085 1.00 87.88 73 PHE A C 1
ATOM 572 O O . PHE A 1 73 ? -1.190 6.059 -1.843 1.00 87.88 73 PHE A O 1
ATOM 579 N N . SER A 1 74 ? 0.961 6.203 -1.215 1.00 79.19 74 SER A N 1
ATOM 580 C CA . SER A 1 74 ? 0.715 6.773 0.112 1.00 79.19 74 SER A CA 1
ATOM 581 C C . SER A 1 74 ? 0.447 8.278 0.068 1.00 79.19 74 SER A C 1
ATOM 583 O O . SER A 1 74 ? -0.404 8.771 0.814 1.00 79.19 74 SER A O 1
ATOM 585 N N . VAL A 1 75 ? 1.157 8.994 -0.812 1.00 72.50 75 VAL A N 1
ATOM 586 C CA . VAL A 1 75 ? 1.132 10.468 -0.900 1.00 72.50 75 VAL A CA 1
ATOM 587 C C . VAL A 1 75 ? 0.944 11.006 -2.324 1.00 72.50 75 VAL A C 1
ATOM 589 O O . VAL A 1 75 ? 0.693 12.195 -2.490 1.00 72.50 75 VAL A O 1
ATOM 592 N N . GLY A 1 76 ? 1.033 10.153 -3.350 1.00 73.44 76 GLY A N 1
ATOM 593 C CA . GLY A 1 76 ? 0.892 10.528 -4.756 1.00 73.44 76 GLY A CA 1
ATOM 594 C C . GLY A 1 76 ? -0.541 10.363 -5.291 1.00 73.44 76 GLY A C 1
ATOM 595 O O . GLY A 1 76 ? -1.451 11.088 -4.884 1.00 73.44 76 GLY A O 1
ATOM 596 N N . PRO A 1 77 ? -0.790 9.419 -6.217 1.00 71.62 77 PRO A N 1
ATOM 597 C CA . PRO A 1 77 ? -1.986 9.411 -7.069 1.00 71.62 77 PRO A CA 1
ATOM 598 C C . PRO A 1 77 ? -3.308 9.122 -6.346 1.00 71.62 77 PRO A C 1
ATOM 600 O O . PRO A 1 77 ? -4.371 9.306 -6.937 1.00 71.62 77 PRO A O 1
ATOM 603 N N . LEU A 1 78 ? -3.261 8.644 -5.101 1.00 77.44 78 LEU A N 1
ATOM 604 C CA . LEU A 1 78 ? -4.450 8.273 -4.329 1.00 77.44 78 LEU A CA 1
ATOM 605 C C . LEU A 1 78 ? -4.771 9.242 -3.195 1.00 77.44 78 LEU A C 1
ATOM 607 O O . LEU A 1 78 ? -5.779 9.046 -2.520 1.00 77.44 78 LEU A O 1
ATOM 611 N N . LEU A 1 79 ? -3.972 10.296 -3.001 1.00 75.06 79 LEU A N 1
ATOM 612 C CA . LEU A 1 79 ? -4.162 11.221 -1.885 1.00 75.06 79 LEU A CA 1
ATOM 613 C C . LEU A 1 79 ? -5.560 11.858 -1.897 1.00 75.06 79 LEU A C 1
ATOM 615 O O . LEU A 1 79 ? -6.234 11.873 -0.870 1.00 75.06 79 LEU A O 1
ATOM 619 N N . GLU A 1 80 ? -6.040 12.308 -3.060 1.00 77.75 80 GLU A N 1
ATOM 620 C CA . GLU A 1 80 ? -7.398 12.857 -3.188 1.00 77.75 80 GLU A CA 1
ATOM 621 C C . GLU A 1 80 ? -8.483 11.820 -2.863 1.00 77.75 80 GLU A C 1
ATOM 623 O O . GLU A 1 80 ? -9.475 12.136 -2.204 1.00 77.75 80 GLU A O 1
ATOM 628 N N . ASP A 1 81 ? -8.307 10.572 -3.306 1.00 76.06 81 ASP A N 1
ATOM 629 C CA . ASP A 1 81 ? -9.261 9.500 -3.028 1.00 76.06 81 ASP A CA 1
ATOM 630 C C . ASP A 1 81 ? -9.268 9.155 -1.532 1.00 76.06 81 ASP A C 1
ATOM 632 O O . ASP A 1 81 ? -10.338 9.027 -0.940 1.00 76.06 81 ASP A O 1
ATOM 636 N N . TYR A 1 82 ? -8.105 9.103 -0.878 1.00 76.69 82 TYR A N 1
ATOM 637 C CA . TYR A 1 82 ? -7.999 8.919 0.570 1.00 76.69 82 TYR A CA 1
ATOM 638 C C . TYR A 1 82 ? -8.645 10.066 1.352 1.00 76.69 82 TYR A C 1
ATOM 640 O O . TYR A 1 82 ? -9.424 9.816 2.276 1.00 76.69 82 TYR A O 1
ATOM 648 N N . GLN A 1 83 ? -8.421 11.317 0.949 1.00 77.94 83 GLN A N 1
ATOM 649 C CA . GLN A 1 83 ? -9.053 12.483 1.571 1.00 77.94 83 GLN A CA 1
ATOM 650 C C . GLN A 1 83 ? -10.583 12.446 1.450 1.00 77.94 83 GLN A C 1
ATOM 652 O O . GLN A 1 83 ? -11.281 12.794 2.404 1.00 77.94 83 GLN A O 1
ATOM 657 N N . ARG A 1 84 ? -11.140 11.940 0.337 1.00 77.50 84 ARG A N 1
ATOM 658 C CA . ARG A 1 84 ? -12.596 11.712 0.201 1.00 77.50 84 ARG A CA 1
ATOM 659 C C . ARG A 1 84 ? -13.134 10.692 1.207 1.00 77.50 84 ARG A C 1
ATOM 661 O O . ARG A 1 84 ? -14.288 10.800 1.622 1.00 77.50 84 ARG A O 1
ATOM 668 N N . TYR A 1 85 ? -12.311 9.736 1.632 1.00 71.00 85 TYR A N 1
ATOM 669 C CA . TYR A 1 85 ? -12.640 8.790 2.703 1.00 71.00 85 TYR A CA 1
ATOM 670 C C . TYR A 1 85 ? -12.460 9.385 4.116 1.00 71.00 85 TYR A C 1
ATOM 672 O O . TYR A 1 85 ? -12.891 8.791 5.110 1.00 71.00 85 TYR A O 1
ATOM 680 N N . GLY A 1 86 ? -11.933 10.609 4.208 1.00 71.25 86 GLY A N 1
ATOM 681 C CA . GLY A 1 86 ? -11.625 11.310 5.453 1.00 71.25 86 GLY A CA 1
ATOM 682 C C . GLY A 1 86 ? -10.221 11.020 5.970 1.00 71.25 86 GLY A C 1
ATOM 683 O O . GLY A 1 86 ? -9.982 11.210 7.162 1.00 71.25 86 GLY A O 1
ATOM 684 N N . ALA A 1 87 ? -9.332 10.508 5.111 1.00 71.50 87 ALA A N 1
ATOM 685 C CA . ALA A 1 87 ? -7.956 10.279 5.496 1.00 71.50 87 ALA A CA 1
ATOM 686 C C . ALA A 1 87 ? -7.180 11.594 5.631 1.00 71.50 87 ALA A C 1
ATOM 688 O O . ALA A 1 87 ? -7.593 12.631 5.104 1.00 71.50 87 ALA A O 1
ATOM 689 N N . SER A 1 88 ? -6.066 11.549 6.354 1.00 67.94 88 SER A N 1
ATOM 690 C CA . SER A 1 88 ? -5.263 12.736 6.624 1.00 67.94 88 SER A CA 1
ATOM 691 C C . SER A 1 88 ? -4.610 13.247 5.340 1.00 67.94 88 SER A C 1
ATOM 693 O O . SER A 1 88 ? -4.086 12.479 4.537 1.00 67.94 88 SER A O 1
ATOM 695 N N . GLY A 1 89 ? -4.621 14.567 5.151 1.00 61.72 89 GLY A N 1
ATOM 696 C CA . GLY A 1 89 ? -3.741 15.214 4.176 1.00 61.72 89 GLY A CA 1
ATOM 697 C C . GLY A 1 89 ? -2.301 15.350 4.680 1.00 61.72 89 GLY A C 1
ATOM 698 O O . GLY A 1 89 ? -1.436 15.763 3.915 1.00 61.72 89 GLY A O 1
ATOM 699 N N . ASP A 1 90 ? -2.058 15.034 5.954 1.00 65.19 90 ASP A N 1
ATOM 700 C CA . ASP A 1 90 ? -0.739 15.063 6.568 1.00 65.19 90 ASP A CA 1
ATOM 701 C C . ASP A 1 90 ? 0.031 13.775 6.241 1.00 65.19 90 ASP A C 1
ATOM 703 O O . ASP A 1 90 ? -0.386 12.672 6.602 1.00 65.19 90 ASP A O 1
ATOM 707 N N . ALA A 1 91 ? 1.172 13.930 5.569 1.00 55.91 91 ALA A N 1
ATOM 708 C CA . ALA A 1 91 ? 2.043 12.846 5.123 1.00 55.91 91 ALA A CA 1
ATOM 709 C C . ALA A 1 91 ? 2.751 12.098 6.270 1.00 55.91 91 ALA A C 1
ATOM 711 O O . ALA A 1 91 ? 3.416 11.099 6.010 1.00 55.91 91 ALA A O 1
ATOM 712 N N . VAL A 1 92 ? 2.606 12.546 7.523 1.00 59.62 92 VAL A N 1
ATOM 713 C CA . VAL A 1 92 ? 3.241 11.913 8.694 1.00 59.62 92 VAL A CA 1
ATOM 714 C C . VAL A 1 92 ? 2.281 11.468 9.795 1.00 59.62 92 VAL A C 1
ATOM 716 O O . VAL A 1 92 ? 2.717 10.816 10.743 1.00 59.62 92 VAL A O 1
ATOM 719 N N . ALA A 1 93 ? 0.983 11.754 9.678 1.00 63.91 93 ALA A N 1
ATOM 720 C CA . ALA A 1 93 ? -0.003 11.377 10.688 1.00 63.91 93 ALA A CA 1
ATOM 721 C C . ALA A 1 93 ? -1.156 10.591 10.047 1.00 63.91 93 ALA A C 1
ATOM 723 O O . ALA A 1 93 ? -2.025 11.198 9.411 1.00 63.91 93 ALA A O 1
ATOM 724 N N . PRO A 1 94 ? -1.198 9.250 10.193 1.00 63.44 94 PRO A N 1
ATOM 725 C CA . PRO A 1 94 ? -2.299 8.470 9.657 1.00 63.44 94 PRO A CA 1
ATOM 726 C C . PRO A 1 94 ? -3.592 8.853 10.381 1.00 63.44 94 PRO A C 1
ATOM 728 O O . PRO A 1 94 ? -3.665 8.907 11.605 1.00 63.44 94 PRO A O 1
ATOM 731 N N . SER A 1 95 ? -4.635 9.120 9.605 1.00 70.44 95 SER A N 1
ATOM 732 C CA . SER A 1 95 ? -5.999 9.275 10.116 1.00 70.44 95 SER A CA 1
ATOM 733 C C . SER A 1 95 ? -6.555 7.966 10.679 1.00 70.44 95 SER A C 1
ATOM 735 O O . SER A 1 95 ? -6.099 6.891 10.296 1.00 70.44 95 SER A O 1
ATOM 737 N N . LEU A 1 96 ? -7.676 8.044 11.404 1.00 73.69 96 LEU A N 1
ATOM 738 C CA . LEU A 1 96 ? -8.520 6.901 11.798 1.00 73.69 96 LEU A CA 1
ATOM 739 C C . LEU A 1 96 ? -9.286 6.252 10.623 1.00 73.69 96 LEU A C 1
ATOM 741 O O . LEU A 1 96 ? -10.417 5.785 10.779 1.00 73.69 96 LEU A O 1
ATOM 745 N N . VAL A 1 97 ? -8.696 6.255 9.428 1.00 81.12 97 VAL A N 1
ATOM 746 C CA . VAL A 1 97 ? -9.235 5.663 8.204 1.00 81.12 97 VAL A CA 1
ATOM 747 C C . VAL A 1 97 ? -8.379 4.472 7.811 1.00 81.12 97 VAL A C 1
ATOM 749 O O . VAL A 1 97 ? -7.168 4.589 7.630 1.00 81.12 97 VAL A O 1
ATOM 752 N N . TYR A 1 98 ? -9.042 3.334 7.637 1.00 84.44 98 TYR A N 1
ATOM 753 C CA . TYR A 1 98 ? -8.417 2.061 7.325 1.00 84.44 98 TYR A CA 1
ATOM 754 C C . TYR A 1 98 ? -9.027 1.442 6.073 1.00 84.44 98 TYR A C 1
ATOM 756 O O . TYR A 1 98 ? -10.231 1.536 5.827 1.00 84.44 98 TYR A O 1
ATOM 764 N N . PHE A 1 99 ? -8.192 0.754 5.306 1.00 86.69 99 PHE A N 1
ATOM 765 C CA . PHE A 1 99 ? -8.530 0.139 4.032 1.00 86.69 99 PHE A CA 1
ATOM 766 C C . PHE A 1 99 ? -8.392 -1.379 4.136 1.00 86.69 99 PHE A C 1
ATOM 768 O O . PHE A 1 99 ? -7.335 -1.888 4.505 1.00 86.69 99 PHE A O 1
ATOM 775 N N . LEU A 1 100 ? -9.458 -2.110 3.810 1.00 89.31 100 LEU A N 1
ATOM 776 C CA . LEU A 1 100 ? -9.492 -3.572 3.805 1.00 89.31 100 LEU A CA 1
ATOM 777 C C . LEU A 1 100 ? -9.645 -4.083 2.364 1.00 89.31 100 LEU A C 1
ATOM 779 O O . LEU A 1 100 ? -10.747 -4.008 1.813 1.00 89.31 100 LEU A O 1
ATOM 783 N N . PRO A 1 101 ? -8.583 -4.627 1.745 1.00 90.81 101 PRO A N 1
ATOM 784 C CA . PRO A 1 101 ? -8.671 -5.263 0.436 1.00 90.81 101 PRO A CA 1
ATOM 785 C C . PRO A 1 101 ? -9.702 -6.403 0.417 1.00 90.81 101 PRO A C 1
ATOM 787 O O . PRO A 1 101 ? -9.742 -7.269 1.296 1.00 90.81 101 PRO A O 1
ATOM 790 N N . GLU A 1 102 ? -10.554 -6.440 -0.605 1.00 85.44 102 GLU A N 1
ATOM 791 C CA . GLU A 1 102 ? -11.561 -7.486 -0.773 1.00 85.44 102 GLU A CA 1
ATOM 792 C C . GLU A 1 102 ? -10.900 -8.867 -0.888 1.00 85.44 102 GLU A C 1
ATOM 794 O O . GLU A 1 102 ? -10.024 -9.093 -1.720 1.00 85.44 102 GLU A O 1
ATOM 799 N N . GLY A 1 103 ? -11.351 -9.832 -0.085 1.00 80.62 103 GLY A N 1
ATOM 800 C CA . GLY A 1 103 ? -10.755 -11.170 -0.053 1.00 80.62 103 GLY A CA 1
ATOM 801 C C . GLY A 1 103 ? -9.471 -11.270 0.772 1.00 80.62 103 GLY A C 1
ATOM 802 O O . GLY A 1 103 ? -8.966 -12.379 0.926 1.00 80.62 103 GLY A O 1
ATOM 803 N N . ASP A 1 104 ? -8.992 -10.162 1.342 1.00 83.12 104 ASP A N 1
ATOM 804 C CA . ASP A 1 104 ? -8.001 -10.170 2.413 1.00 83.12 104 ASP A CA 1
ATOM 805 C C . ASP A 1 104 ? -8.682 -10.027 3.788 1.00 83.12 104 ASP A C 1
ATOM 807 O O . ASP A 1 104 ? -9.878 -9.720 3.910 1.00 83.12 104 ASP A O 1
ATOM 811 N N . ASN A 1 105 ? -7.904 -10.300 4.830 1.00 83.38 105 ASN A N 1
ATOM 812 C CA . ASN A 1 105 ? -8.261 -10.175 6.237 1.00 83.38 105 ASN A CA 1
ATOM 813 C C . ASN A 1 105 ? -7.284 -9.259 6.988 1.00 83.38 105 ASN A C 1
ATOM 815 O O . ASN A 1 105 ? -7.139 -9.381 8.203 1.00 83.38 105 ASN A O 1
ATOM 819 N N . VAL A 1 106 ? -6.593 -8.369 6.276 1.00 86.88 106 VAL A N 1
ATOM 820 C CA . VAL A 1 106 ? -5.688 -7.374 6.856 1.00 86.88 106 VAL A CA 1
ATOM 821 C C . VAL A 1 106 ? -6.164 -5.988 6.443 1.00 86.88 106 VAL A C 1
ATOM 823 O O . VAL A 1 106 ? -6.284 -5.705 5.257 1.00 86.88 106 VAL A O 1
ATOM 826 N N . ALA A 1 107 ? -6.492 -5.153 7.423 1.00 87.50 107 ALA A N 1
ATOM 827 C CA . ALA A 1 107 ? -6.783 -3.745 7.241 1.00 87.50 107 ALA A CA 1
ATOM 828 C C . ALA A 1 107 ? -5.499 -2.933 7.412 1.00 87.50 107 ALA A C 1
ATOM 830 O O . ALA A 1 107 ? -4.679 -3.211 8.288 1.00 87.50 107 ALA A O 1
ATOM 831 N N . HIS A 1 108 ? -5.347 -1.922 6.577 1.00 89.62 108 HIS A N 1
ATOM 832 C CA . HIS A 1 108 ? -4.152 -1.105 6.486 1.00 89.62 108 HIS A CA 1
ATOM 833 C C . HIS A 1 108 ? -4.532 0.350 6.755 1.00 89.62 108 HIS A C 1
ATOM 835 O O . HIS A 1 108 ? -5.554 0.808 6.239 1.00 89.62 108 HIS A O 1
ATOM 841 N N . ASN A 1 109 ? -3.736 1.088 7.530 1.00 87.19 109 ASN A N 1
ATOM 842 C CA . ASN A 1 109 ? -3.834 2.548 7.503 1.00 87.19 109 ASN A CA 1
ATOM 843 C C . ASN A 1 109 ? -3.433 3.075 6.106 1.00 87.19 109 ASN A C 1
ATOM 845 O O . ASN A 1 109 ? -3.042 2.304 5.226 1.00 87.19 109 ASN A O 1
ATOM 849 N N . GLN A 1 110 ? -3.526 4.385 5.883 1.00 85.62 110 GLN A N 1
ATOM 850 C CA . GLN A 1 110 ? -3.197 5.001 4.592 1.00 85.62 110 GLN A CA 1
ATOM 851 C C . GLN A 1 110 ? -1.808 4.611 4.052 1.00 85.62 110 GLN A C 1
ATOM 853 O O . GLN A 1 110 ? -1.697 4.208 2.894 1.00 85.62 110 GLN A O 1
ATOM 858 N N . PHE A 1 111 ? -0.765 4.694 4.881 1.00 85.94 111 PHE A N 1
ATOM 859 C CA . PHE A 1 111 ? 0.616 4.420 4.467 1.00 85.94 111 PHE A CA 1
ATOM 860 C C . PHE A 1 111 ? 0.839 2.932 4.200 1.00 85.94 111 PHE A C 1
ATOM 862 O O . PHE A 1 111 ? 1.354 2.538 3.153 1.00 85.94 111 PHE A O 1
ATOM 869 N N . ASN A 1 112 ? 0.345 2.082 5.098 1.00 90.50 112 ASN A N 1
ATOM 870 C CA . ASN A 1 112 ? 0.386 0.639 4.924 1.00 90.50 112 ASN A CA 1
ATOM 871 C C . ASN A 1 112 ? -0.400 0.203 3.672 1.00 90.50 112 ASN A C 1
ATOM 873 O O . ASN A 1 112 ? 0.000 -0.738 2.987 1.00 90.50 112 ASN A O 1
ATOM 877 N N . PHE A 1 113 ? -1.513 0.867 3.343 1.00 91.31 113 PHE A N 1
ATOM 878 C CA . PHE A 1 113 ? -2.295 0.538 2.153 1.00 91.31 113 PHE A CA 1
ATOM 879 C C . PHE A 1 113 ? -1.565 0.963 0.875 1.00 91.31 113 PHE A C 1
ATOM 881 O O . PHE A 1 113 ? -1.571 0.222 -0.110 1.00 91.31 113 PHE A O 1
ATOM 888 N N . GLY A 1 114 ? -0.851 2.091 0.911 1.00 91.31 114 GLY A N 1
ATOM 889 C CA . GLY A 1 114 ? 0.067 2.465 -0.160 1.00 91.31 114 GLY A CA 1
ATOM 890 C C . GLY A 1 114 ? 1.153 1.406 -0.385 1.00 91.31 114 GLY A C 1
ATOM 891 O O . GLY A 1 114 ? 1.353 0.949 -1.512 1.00 91.31 114 GLY A O 1
ATOM 892 N N . ASN A 1 115 ? 1.757 0.907 0.695 1.00 93.00 115 ASN A N 1
ATOM 893 C CA . ASN A 1 115 ? 2.737 -0.183 0.656 1.00 93.00 115 ASN A CA 1
ATOM 894 C C . ASN A 1 115 ? 2.152 -1.513 0.146 1.00 93.00 115 ASN A C 1
ATOM 896 O O . ASN A 1 115 ? 2.801 -2.238 -0.615 1.00 93.00 115 ASN A O 1
ATOM 900 N N . PHE A 1 116 ? 0.897 -1.819 0.484 1.00 95.00 116 PHE A N 1
ATOM 901 C CA . PHE A 1 116 ? 0.163 -2.941 -0.105 1.00 95.00 116 PHE A CA 1
ATOM 902 C C . PHE A 1 116 ? 0.034 -2.792 -1.630 1.00 95.00 116 PHE A C 1
ATOM 904 O O . PHE A 1 116 ? 0.352 -3.721 -2.377 1.00 95.00 116 PHE A O 1
ATOM 911 N N . LEU A 1 117 ? -0.384 -1.624 -2.123 1.00 94.38 117 LEU A N 1
ATOM 912 C CA . LEU A 1 117 ? -0.529 -1.382 -3.562 1.00 94.38 117 LEU A CA 1
ATOM 913 C C . LEU A 1 117 ? 0.818 -1.393 -4.299 1.00 94.38 117 LEU A C 1
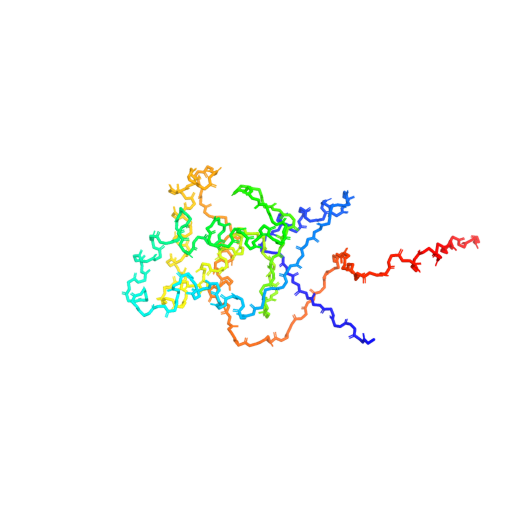ATOM 915 O O . LEU A 1 117 ? 0.886 -1.890 -5.426 1.00 94.38 117 LEU A O 1
ATOM 919 N N . TYR A 1 118 ? 1.891 -0.932 -3.654 1.00 94.50 118 TYR A N 1
ATOM 920 C CA . TYR A 1 118 ? 3.262 -1.044 -4.155 1.00 94.50 118 TYR A CA 1
ATOM 921 C C . TYR A 1 118 ? 3.674 -2.510 -4.343 1.00 94.50 118 TYR A C 1
ATOM 923 O O . TYR A 1 118 ? 4.072 -2.909 -5.440 1.00 94.50 118 TYR A O 1
ATOM 931 N N . GLY A 1 119 ? 3.506 -3.346 -3.311 1.00 94.81 119 GLY A N 1
ATOM 932 C CA . GLY A 1 119 ? 3.823 -4.775 -3.385 1.00 94.81 119 GLY A CA 1
ATOM 933 C C . GLY A 1 119 ? 3.012 -5.507 -4.458 1.00 94.81 119 GLY A C 1
ATOM 934 O O . GLY A 1 119 ? 3.548 -6.322 -5.216 1.00 94.81 119 GLY A O 1
ATOM 935 N N . PHE A 1 120 ? 1.724 -5.174 -4.565 1.00 95.25 120 PHE A N 1
ATOM 936 C CA . PHE A 1 120 ? 0.829 -5.711 -5.586 1.00 95.25 120 PHE A CA 1
ATOM 937 C C . PHE A 1 120 ? 1.262 -5.319 -7.008 1.00 95.25 120 PHE A C 1
ATOM 939 O O . PHE A 1 120 ? 1.335 -6.180 -7.889 1.00 95.25 120 PHE A O 1
ATOM 946 N N . SER A 1 121 ? 1.585 -4.042 -7.223 1.00 94.12 121 SER A N 1
ATOM 947 C CA . SER A 1 121 ? 2.006 -3.498 -8.520 1.00 94.12 121 SER A CA 1
ATOM 948 C C . SER A 1 121 ? 3.361 -4.054 -8.958 1.00 94.12 121 SER A C 1
ATOM 950 O O . SER A 1 121 ? 3.510 -4.487 -10.100 1.00 94.12 121 SER A O 1
ATOM 952 N N . GLY A 1 122 ? 4.320 -4.147 -8.032 1.00 93.38 122 GLY A N 1
ATOM 953 C CA . GLY A 1 122 ? 5.633 -4.739 -8.282 1.00 93.38 122 GLY A CA 1
ATOM 954 C C . GLY A 1 122 ? 5.551 -6.191 -8.754 1.00 93.38 122 GLY A C 1
ATOM 955 O O . GLY A 1 122 ? 6.267 -6.586 -9.675 1.00 93.38 122 GLY A O 1
ATOM 956 N N . ARG A 1 123 ? 4.613 -6.976 -8.206 1.00 93.38 123 ARG A N 1
ATOM 957 C CA . ARG A 1 123 ? 4.354 -8.335 -8.697 1.00 93.38 123 ARG A CA 1
ATOM 958 C C . ARG A 1 123 ? 3.838 -8.358 -10.135 1.00 93.38 123 ARG A C 1
ATOM 960 O O . ARG A 1 123 ? 4.261 -9.231 -10.889 1.00 93.38 123 ARG A O 1
ATOM 967 N N . GLN A 1 124 ? 2.934 -7.449 -10.514 1.00 89.44 124 GLN A N 1
ATOM 968 C CA . GLN A 1 124 ? 2.420 -7.394 -11.893 1.00 89.44 124 GLN A CA 1
ATOM 969 C C . GLN A 1 124 ? 3.532 -7.052 -12.892 1.00 89.44 124 GLN A C 1
ATOM 971 O O . GLN A 1 124 ? 3.588 -7.635 -13.970 1.00 89.44 124 GLN A O 1
ATOM 976 N N . LEU A 1 125 ? 4.471 -6.197 -12.485 1.00 87.75 125 LEU A N 1
ATOM 977 C CA . LEU A 1 125 ? 5.657 -5.823 -13.261 1.00 87.75 125 LEU A CA 1
ATOM 978 C C . LEU A 1 125 ? 6.753 -6.908 -13.288 1.00 87.75 125 LEU A C 1
ATOM 980 O O . LEU A 1 125 ? 7.791 -6.719 -13.920 1.00 87.75 125 LEU A O 1
ATOM 984 N N . GLY A 1 126 ? 6.561 -8.039 -12.602 1.00 87.44 126 GLY A N 1
ATOM 985 C CA . GLY A 1 126 ? 7.528 -9.141 -12.566 1.00 87.44 126 GLY A CA 1
ATOM 986 C C . GLY A 1 126 ? 8.721 -8.921 -11.628 1.00 87.44 126 GLY A C 1
ATOM 987 O O . GLY A 1 126 ? 9.737 -9.601 -11.761 1.00 87.44 126 GLY A O 1
ATOM 988 N N . VAL A 1 127 ? 8.619 -7.996 -10.671 1.00 88.12 127 VAL A N 1
ATOM 989 C CA . VAL A 1 127 ? 9.682 -7.716 -9.695 1.00 88.12 127 VAL A CA 1
ATOM 990 C C . VAL A 1 127 ? 9.573 -8.676 -8.516 1.00 88.12 127 VAL A C 1
ATOM 992 O O . VAL A 1 127 ? 8.504 -8.847 -7.937 1.00 88.12 127 VAL A O 1
ATOM 995 N N . ALA A 1 128 ? 10.685 -9.302 -8.128 1.00 89.56 128 ALA A N 1
ATOM 996 C CA . ALA A 1 128 ? 10.721 -10.218 -6.992 1.00 89.56 128 ALA A CA 1
ATOM 997 C C . ALA A 1 128 ? 10.448 -9.506 -5.653 1.00 89.56 128 ALA A C 1
ATOM 999 O O . ALA A 1 128 ? 10.960 -8.415 -5.405 1.00 89.56 128 ALA A O 1
ATOM 1000 N N . LEU A 1 129 ? 9.737 -10.178 -4.738 1.00 90.81 129 LEU A N 1
ATOM 1001 C CA . LEU A 1 129 ? 9.418 -9.655 -3.399 1.00 90.81 129 LEU A CA 1
ATOM 1002 C C . LEU A 1 129 ? 10.645 -9.141 -2.635 1.00 90.81 129 LEU A C 1
ATOM 1004 O O . LEU A 1 129 ? 10.568 -8.102 -1.989 1.00 90.81 129 LEU A O 1
ATOM 1008 N N . LEU A 1 130 ? 11.774 -9.851 -2.714 1.00 87.81 130 LEU A N 1
ATOM 1009 C CA . LEU A 1 130 ? 13.009 -9.428 -2.052 1.00 87.81 130 LEU A CA 1
ATOM 1010 C C . LEU A 1 130 ? 13.441 -8.026 -2.510 1.00 87.81 130 LEU A C 1
ATOM 1012 O O . LEU A 1 130 ? 13.791 -7.195 -1.679 1.00 87.81 130 LEU A O 1
ATOM 1016 N N . MET A 1 131 ? 13.358 -7.750 -3.814 1.00 88.25 131 MET A N 1
ATOM 1017 C CA . MET A 1 131 ? 13.714 -6.446 -4.379 1.00 88.25 131 MET A CA 1
ATOM 1018 C C . MET A 1 131 ? 12.730 -5.356 -3.951 1.00 88.25 131 MET A C 1
ATOM 1020 O O . MET A 1 131 ? 13.153 -4.245 -3.655 1.00 88.25 131 MET A O 1
ATOM 1024 N N . LEU A 1 132 ? 11.438 -5.680 -3.849 1.00 89.50 132 LEU A N 1
ATOM 1025 C CA . LEU A 1 132 ? 10.409 -4.747 -3.373 1.00 89.50 132 LEU A CA 1
ATOM 1026 C C . LEU A 1 132 ? 10.626 -4.360 -1.907 1.00 89.50 132 LEU A C 1
ATOM 1028 O O . LEU A 1 132 ? 10.569 -3.187 -1.555 1.00 89.50 132 LEU A O 1
ATOM 1032 N N . LYS A 1 133 ? 10.938 -5.340 -1.055 1.00 88.38 133 LYS A N 1
ATOM 1033 C CA . LYS A 1 133 ? 11.248 -5.108 0.360 1.00 88.38 133 LYS A CA 1
ATOM 1034 C C . LYS A 1 133 ? 12.491 -4.232 0.544 1.00 88.38 133 LYS A C 1
ATOM 1036 O O . LYS A 1 133 ? 12.456 -3.269 1.308 1.00 88.38 133 LYS A O 1
ATOM 1041 N N . ILE A 1 134 ? 13.555 -4.512 -0.218 1.00 84.88 134 ILE A N 1
ATOM 1042 C CA . ILE A 1 134 ? 14.764 -3.672 -0.259 1.00 84.88 134 ILE A CA 1
ATOM 1043 C C . ILE A 1 134 ? 14.428 -2.254 -0.742 1.00 84.88 134 ILE A C 1
ATOM 1045 O O . ILE A 1 134 ? 14.882 -1.287 -0.135 1.00 84.88 134 ILE A O 1
ATOM 1049 N N . GLY A 1 135 ? 13.611 -2.123 -1.790 1.00 80.81 135 GLY A N 1
ATOM 1050 C CA . GLY A 1 135 ? 13.155 -0.833 -2.311 1.00 80.81 135 GLY A CA 1
ATOM 1051 C C . GLY A 1 135 ? 12.440 0.012 -1.256 1.00 80.81 135 GLY A C 1
ATOM 1052 O O . GLY A 1 135 ? 12.767 1.187 -1.106 1.00 80.81 135 GLY A O 1
ATOM 1053 N N . GLY A 1 136 ? 11.550 -0.600 -0.466 1.00 77.94 136 GLY A N 1
ATOM 1054 C CA . GLY A 1 136 ? 10.889 0.057 0.667 1.00 77.94 136 GLY A CA 1
ATOM 1055 C C . GLY A 1 136 ? 11.889 0.621 1.680 1.00 77.94 136 GLY A C 1
ATOM 1056 O O . GLY A 1 136 ? 11.840 1.804 2.011 1.00 77.94 136 GLY A O 1
ATOM 1057 N N . HIS A 1 137 ? 12.880 -0.177 2.093 1.00 79.94 137 HIS A N 1
ATOM 1058 C CA . HIS A 1 137 ? 13.934 0.300 2.995 1.00 79.94 137 HIS A CA 1
ATOM 1059 C C . HIS A 1 137 ? 14.759 1.451 2.405 1.00 79.94 137 HIS A C 1
ATOM 1061 O O . HIS A 1 137 ? 15.073 2.398 3.124 1.00 79.94 137 HIS A O 1
ATOM 1067 N N . ILE A 1 138 ? 15.107 1.393 1.114 1.00 74.56 138 ILE A N 1
ATOM 1068 C CA . ILE A 1 138 ? 15.860 2.465 0.448 1.00 74.56 138 ILE A CA 1
ATOM 1069 C C . ILE A 1 138 ? 15.037 3.755 0.414 1.00 74.56 138 ILE A C 1
ATOM 1071 O O . ILE A 1 138 ? 15.577 4.814 0.726 1.00 74.56 138 ILE A O 1
ATOM 1075 N N . ASN A 1 139 ? 13.741 3.684 0.097 1.00 70.50 139 ASN A N 1
ATOM 1076 C CA . ASN A 1 139 ? 12.874 4.860 0.074 1.00 70.50 139 ASN A CA 1
ATOM 1077 C C . ASN A 1 139 ? 12.800 5.538 1.452 1.00 70.50 139 ASN A C 1
ATOM 1079 O O . ASN A 1 139 ? 13.014 6.746 1.554 1.00 70.50 139 ASN A O 1
ATOM 1083 N N . SER A 1 140 ? 12.592 4.755 2.513 1.00 66.56 140 SER A N 1
ATOM 1084 C CA . SER A 1 140 ? 12.482 5.266 3.887 1.00 66.56 140 SER A CA 1
ATOM 1085 C C . SER A 1 140 ? 13.800 5.831 4.440 1.00 66.56 140 SER A C 1
ATOM 1087 O O . SER A 1 140 ? 13.790 6.682 5.332 1.00 66.56 140 SER A O 1
ATOM 1089 N N . LEU A 1 141 ? 14.946 5.425 3.880 1.00 61.88 141 LEU A N 1
ATOM 1090 C CA . LEU A 1 141 ? 16.263 5.971 4.220 1.00 61.88 141 LEU A CA 1
ATOM 1091 C C . LEU A 1 141 ? 16.641 7.207 3.395 1.00 61.88 141 LEU A C 1
ATOM 1093 O O . LEU A 1 141 ? 17.183 8.164 3.942 1.00 61.88 141 LEU A O 1
ATOM 1097 N N . VAL A 1 142 ? 16.411 7.180 2.082 1.00 69.50 142 VAL A N 1
ATOM 1098 C CA . VAL A 1 142 ? 16.954 8.176 1.141 1.00 69.50 142 VAL A CA 1
ATOM 1099 C C . VAL A 1 142 ? 15.991 9.338 0.919 1.00 69.50 142 VAL A C 1
ATOM 1101 O O . VAL A 1 142 ? 16.440 10.473 0.778 1.00 69.50 142 VAL A O 1
ATOM 1104 N N . ASN A 1 143 ? 14.682 9.076 0.938 1.00 62.59 143 ASN A N 1
ATOM 1105 C CA . ASN A 1 143 ? 13.654 10.071 0.623 1.00 62.59 143 ASN A CA 1
ATOM 1106 C C . ASN A 1 143 ? 12.872 10.543 1.852 1.00 62.59 143 ASN A C 1
ATOM 1108 O O . ASN A 1 143 ? 11.830 11.185 1.734 1.00 62.59 143 ASN A O 1
ATOM 1112 N N . SER A 1 144 ? 13.355 10.226 3.054 1.00 60.50 144 SER A N 1
ATOM 1113 C CA . SER A 1 144 ? 12.632 10.505 4.294 1.00 60.50 144 SER A CA 1
ATOM 1114 C C . SER A 1 144 ? 12.310 11.998 4.452 1.00 60.50 144 SER A C 1
ATOM 1116 O O . SER A 1 144 ? 11.221 12.350 4.892 1.00 60.50 144 SER A O 1
ATOM 1118 N N . ALA A 1 145 ? 13.232 12.880 4.041 1.00 59.47 145 ALA A N 1
ATOM 1119 C CA . ALA A 1 145 ? 13.063 14.327 4.111 1.00 59.47 145 ALA A CA 1
ATOM 1120 C C . ALA A 1 145 ? 11.943 14.818 3.181 1.00 59.47 145 ALA A C 1
ATOM 1122 O O . ALA A 1 145 ? 11.154 15.669 3.585 1.00 59.47 145 ALA A O 1
ATOM 1123 N N . GLN A 1 146 ? 11.839 14.259 1.971 1.00 62.59 146 GLN A N 1
ATOM 1124 C CA . GLN A 1 146 ? 10.727 14.520 1.053 1.00 62.59 146 GLN A CA 1
ATOM 1125 C C . GLN A 1 146 ? 9.405 13.953 1.589 1.00 62.59 146 GLN A C 1
ATOM 1127 O O . GLN A 1 146 ? 8.357 14.559 1.386 1.00 62.59 146 GLN A O 1
ATOM 1132 N N . ASN A 1 147 ? 9.463 12.838 2.320 1.00 60.12 147 ASN A N 1
ATOM 1133 C CA . ASN A 1 147 ? 8.302 12.180 2.919 1.00 60.12 147 ASN A CA 1
ATOM 1134 C C . ASN A 1 147 ? 7.916 12.749 4.303 1.00 60.12 147 ASN A C 1
ATOM 1136 O O . ASN A 1 147 ? 6.974 12.268 4.927 1.00 60.12 147 ASN A O 1
ATOM 1140 N N . GLY A 1 148 ? 8.637 13.757 4.804 1.00 59.78 148 GLY A N 1
ATOM 1141 C CA . GLY A 1 148 ? 8.324 14.453 6.055 1.00 59.78 148 GLY A CA 1
ATOM 1142 C C . GLY A 1 148 ? 8.817 13.786 7.346 1.00 59.78 148 GLY A C 1
ATOM 1143 O O . GLY A 1 148 ? 8.528 14.303 8.424 1.00 59.78 148 GLY A O 1
ATOM 1144 N N . TYR A 1 149 ? 9.590 12.694 7.284 1.00 62.16 149 TYR A N 1
ATOM 1145 C CA . TYR A 1 149 ? 10.101 11.975 8.464 1.00 62.16 149 TYR A CA 1
ATOM 1146 C C . TYR A 1 149 ? 11.633 11.791 8.470 1.00 62.16 149 TYR A C 1
ATOM 1148 O O . TYR A 1 149 ? 12.346 12.052 7.500 1.00 62.16 149 TYR A O 1
ATOM 1156 N N . LYS A 1 150 ? 12.194 11.383 9.617 1.00 53.09 150 LYS A N 1
ATOM 1157 C CA . LYS A 1 150 ? 13.647 11.157 9.760 1.00 53.09 150 LYS A CA 1
ATOM 1158 C C . LYS A 1 150 ? 14.080 9.880 9.028 1.00 53.09 150 LYS A C 1
ATOM 1160 O O . LYS A 1 150 ? 13.332 8.912 9.095 1.00 53.09 150 LYS A O 1
ATOM 1165 N N . PRO A 1 151 ? 15.283 9.829 8.423 1.00 58.88 151 PRO A N 1
ATOM 1166 C CA . PRO A 1 151 ? 15.766 8.626 7.750 1.00 58.88 151 PRO A CA 1
ATOM 1167 C C . PRO A 1 151 ? 15.676 7.410 8.664 1.00 58.88 151 PRO A C 1
ATOM 1169 O O . PRO A 1 151 ? 16.251 7.409 9.755 1.00 58.88 151 PRO A O 1
ATOM 1172 N N . GLN A 1 152 ? 14.950 6.387 8.227 1.00 57.38 152 GLN A N 1
ATOM 1173 C CA . GLN A 1 152 ? 14.789 5.153 8.984 1.00 57.38 152 GLN A CA 1
ATOM 1174 C C . GLN A 1 152 ? 14.570 3.979 8.041 1.00 57.38 152 GLN A C 1
ATOM 1176 O O . GLN A 1 152 ? 14.097 4.143 6.918 1.00 57.38 152 GLN A O 1
ATOM 1181 N N . LEU A 1 153 ? 14.928 2.778 8.492 1.00 63.91 153 LEU A N 1
ATOM 1182 C CA . LEU A 1 153 ? 14.484 1.587 7.785 1.00 63.91 153 LEU A CA 1
ATOM 1183 C C . LEU A 1 153 ? 12.961 1.536 7.820 1.00 63.91 153 LEU A C 1
ATOM 1185 O O . LEU A 1 153 ? 12.349 1.862 8.836 1.00 63.91 153 LEU A O 1
ATOM 1189 N N . ASP A 1 154 ? 12.389 1.102 6.703 1.00 72.00 154 ASP A N 1
ATOM 1190 C CA . ASP A 1 154 ? 10.962 0.825 6.607 1.00 72.00 154 ASP A CA 1
ATOM 1191 C C . ASP A 1 154 ? 10.483 -0.055 7.769 1.00 72.00 154 ASP A C 1
ATOM 1193 O O . ASP A 1 154 ? 11.174 -1.001 8.174 1.00 72.00 154 ASP A O 1
ATOM 1197 N N . SER A 1 155 ? 9.327 0.295 8.323 1.00 77.12 155 SER A N 1
ATOM 1198 C CA . SER A 1 155 ? 8.790 -0.349 9.516 1.00 77.12 155 SER A CA 1
ATOM 1199 C C . SER A 1 155 ? 8.436 -1.818 9.247 1.00 77.12 155 SER A C 1
ATOM 1201 O O . SER A 1 155 ? 8.273 -2.261 8.105 1.00 77.12 155 SER A O 1
ATOM 1203 N N . SER A 1 156 ? 8.311 -2.624 10.305 1.00 81.19 156 SER A N 1
ATOM 1204 C CA . SER A 1 156 ? 7.941 -4.037 10.139 1.00 81.19 156 SER A CA 1
ATOM 1205 C C . SER A 1 156 ? 6.544 -4.222 9.532 1.00 81.19 156 SER A C 1
ATOM 1207 O O . SER A 1 156 ? 6.299 -5.198 8.826 1.00 81.19 156 SER A O 1
ATOM 1209 N N . ASP A 1 157 ? 5.641 -3.287 9.800 1.00 83.50 157 ASP A N 1
ATOM 1210 C CA . ASP A 1 157 ? 4.257 -3.217 9.339 1.00 83.50 157 ASP A CA 1
ATOM 1211 C C . ASP A 1 157 ? 4.147 -2.729 7.888 1.00 83.50 157 ASP A C 1
ATOM 1213 O O . ASP A 1 157 ? 3.335 -3.264 7.122 1.00 83.50 157 ASP A O 1
ATOM 1217 N N . ASP A 1 158 ? 5.025 -1.823 7.461 1.00 85.62 158 ASP A N 1
ATOM 1218 C CA . ASP A 1 158 ? 5.167 -1.450 6.052 1.00 85.62 158 ASP A CA 1
ATOM 1219 C C . ASP A 1 158 ? 5.687 -2.623 5.218 1.00 85.62 158 ASP A C 1
ATOM 1221 O O . ASP A 1 158 ? 5.043 -3.042 4.251 1.00 85.62 158 ASP A O 1
ATOM 1225 N N . GLN A 1 159 ? 6.766 -3.269 5.670 1.00 90.31 159 GLN A N 1
ATOM 1226 C CA . GLN A 1 159 ? 7.315 -4.472 5.037 1.00 90.31 159 GLN A CA 1
ATOM 1227 C C . GLN A 1 159 ? 6.309 -5.632 5.007 1.00 90.31 159 GLN A C 1
ATOM 1229 O O . GLN A 1 159 ? 6.259 -6.404 4.040 1.00 90.31 159 GLN A O 1
ATOM 1234 N N . TYR A 1 160 ? 5.488 -5.755 6.055 1.00 90.19 160 TYR A N 1
ATOM 1235 C CA . TYR A 1 160 ? 4.387 -6.711 6.102 1.00 90.19 160 TYR A CA 1
ATOM 1236 C C . TYR A 1 160 ? 3.314 -6.382 5.060 1.00 90.19 160 TYR A C 1
ATOM 1238 O O . TYR A 1 160 ? 2.827 -7.278 4.368 1.00 90.19 160 TYR A O 1
ATOM 1246 N N . SER A 1 161 ? 2.978 -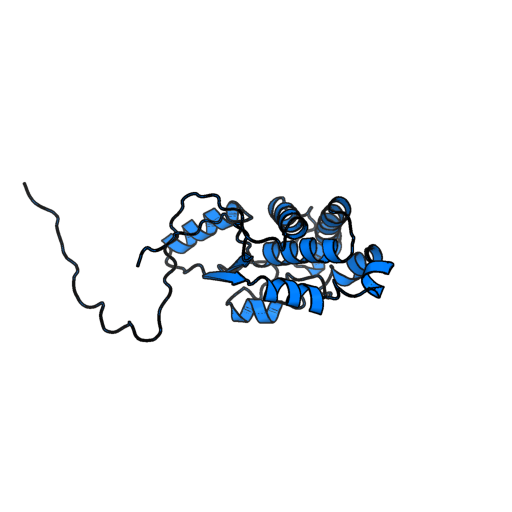5.106 4.890 1.00 93.31 161 SER A N 1
ATOM 1247 C CA . SER A 1 161 ? 1.990 -4.662 3.908 1.00 93.31 161 SER A CA 1
ATOM 1248 C C . SER A 1 161 ? 2.462 -4.871 2.468 1.00 93.31 161 SER A C 1
ATOM 1250 O O . SER A 1 161 ? 1.681 -5.366 1.653 1.00 93.31 161 SER A O 1
ATOM 1252 N N . ILE A 1 162 ? 3.746 -4.630 2.170 1.00 93.75 162 ILE A N 1
ATOM 1253 C CA . ILE A 1 162 ? 4.362 -4.966 0.871 1.00 93.75 162 ILE A CA 1
ATOM 1254 C C . ILE A 1 162 ? 4.201 -6.460 0.574 1.00 93.75 162 ILE A C 1
ATOM 1256 O O . ILE A 1 162 ? 3.778 -6.849 -0.515 1.00 93.75 162 ILE A O 1
ATOM 1260 N N . GLU A 1 163 ? 4.504 -7.321 1.547 1.00 9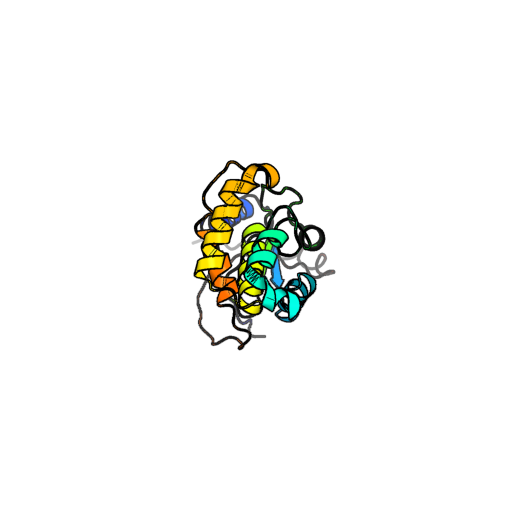3.19 163 GLU A N 1
ATOM 1261 C CA . GLU A 1 163 ? 4.355 -8.769 1.395 1.00 93.19 163 GLU A CA 1
ATOM 1262 C C . GLU A 1 163 ? 2.899 -9.184 1.158 1.00 93.19 163 GLU A C 1
ATOM 1264 O O . GLU A 1 163 ? 2.620 -10.016 0.290 1.00 93.19 163 GLU A O 1
ATOM 1269 N N . LYS A 1 164 ? 1.963 -8.584 1.899 1.00 93.44 164 LYS A N 1
ATOM 1270 C CA . LYS A 1 164 ? 0.528 -8.822 1.733 1.00 93.44 164 LYS A CA 1
ATOM 1271 C C . LYS A 1 164 ? 0.049 -8.440 0.340 1.00 93.44 164 LYS A C 1
ATOM 1273 O O . LYS A 1 164 ? -0.627 -9.251 -0.289 1.00 93.44 164 LYS A O 1
ATOM 1278 N N . GLY A 1 165 ? 0.466 -7.283 -0.164 1.00 94.69 165 GLY A N 1
ATOM 1279 C CA . GLY A 1 165 ? 0.203 -6.849 -1.532 1.00 94.69 165 GLY A CA 1
ATOM 1280 C C . GLY A 1 165 ? 0.799 -7.788 -2.574 1.00 94.69 165 GLY A C 1
ATOM 1281 O O . GLY A 1 165 ? 0.114 -8.214 -3.502 1.00 94.69 165 GLY A O 1
ATOM 1282 N N . TYR A 1 166 ? 2.058 -8.189 -2.389 1.00 93.44 166 TYR A N 1
ATOM 1283 C CA . TYR A 1 166 ? 2.734 -9.116 -3.290 1.00 93.44 166 TYR A CA 1
ATOM 1284 C C . TYR A 1 166 ? 2.012 -10.460 -3.360 1.00 93.44 166 TYR A C 1
ATOM 1286 O O . TYR A 1 166 ? 1.747 -10.971 -4.444 1.00 93.44 166 TYR A O 1
ATOM 1294 N N . PHE A 1 167 ? 1.643 -11.057 -2.228 1.00 91.81 167 PHE A N 1
ATOM 1295 C CA . PHE A 1 167 ? 0.937 -12.339 -2.222 1.00 91.81 167 PHE A CA 1
ATOM 1296 C C . PHE A 1 167 ? -0.566 -12.229 -2.452 1.00 91.81 167 PHE A C 1
ATOM 1298 O O . PHE A 1 167 ? -1.214 -13.271 -2.599 1.00 91.81 167 PHE A O 1
ATOM 1305 N N . TYR A 1 168 ? -1.110 -11.014 -2.549 1.00 89.81 168 TYR A N 1
ATOM 1306 C CA . TYR A 1 168 ? -2.517 -10.797 -2.831 1.00 89.81 168 TYR A CA 1
ATOM 1307 C C . TYR A 1 168 ? -2.899 -11.527 -4.120 1.00 89.81 168 TYR A C 1
ATOM 1309 O O . TYR A 1 168 ? -2.413 -11.264 -5.222 1.00 89.81 168 TYR A O 1
ATOM 1317 N N . SER A 1 169 ? -3.729 -12.548 -3.942 1.00 63.00 169 SER A N 1
ATOM 1318 C CA . SER A 1 169 ? -4.150 -13.446 -4.999 1.00 63.00 169 SER A CA 1
ATOM 1319 C C . SER A 1 169 ? -5.554 -13.054 -5.415 1.00 63.00 169 SER A C 1
ATOM 1321 O O . SER A 1 169 ? -6.483 -13.086 -4.614 1.00 63.00 169 SER A O 1
ATOM 1323 N N . HIS A 1 170 ? -5.731 -12.781 -6.704 1.00 56.50 170 HIS A N 1
ATOM 1324 C CA . HIS A 1 170 ? -7.046 -12.586 -7.315 1.00 56.50 170 HIS A CA 1
ATOM 1325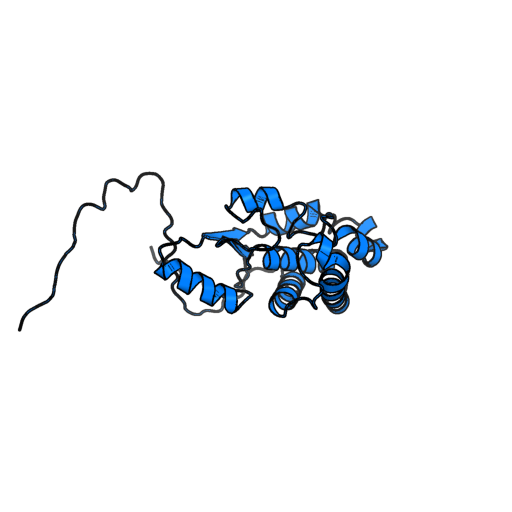 C C . HIS A 1 170 ? -7.945 -13.835 -7.242 1.00 56.50 170 HIS A C 1
ATOM 1327 O O . HIS A 1 170 ? -9.125 -13.767 -7.590 1.00 56.50 170 HIS A O 1
ATOM 1333 N N . LYS A 1 171 ? -7.420 -14.992 -6.802 1.00 41.59 171 LYS A N 1
ATOM 1334 C CA . LYS A 1 171 ? -8.245 -16.173 -6.530 1.00 41.59 171 LYS A CA 1
ATOM 1335 C C . LYS A 1 171 ? -9.006 -15.942 -5.225 1.00 41.59 171 LYS A C 1
ATOM 1337 O O . LYS A 1 171 ? -8.391 -15.791 -4.176 1.00 41.59 171 LYS A O 1
ATOM 1342 N N . GLY A 1 172 ? -10.337 -15.895 -5.340 1.00 39.12 172 GLY A N 1
ATOM 1343 C CA . GLY A 1 172 ? -11.284 -15.567 -4.272 1.00 39.12 172 GLY A CA 1
ATOM 1344 C C . GLY A 1 172 ? -11.094 -16.343 -2.958 1.00 39.12 172 GLY A C 1
ATOM 1345 O O . GLY A 1 172 ? -10.392 -17.355 -2.919 1.00 39.12 172 GLY A O 1
ATOM 1346 N N . PRO A 1 173 ? -11.717 -15.861 -1.869 1.00 37.97 173 PRO A N 1
ATOM 1347 C CA . PRO A 1 173 ? -11.377 -16.273 -0.513 1.00 37.97 173 PRO A CA 1
ATOM 1348 C C . PRO A 1 173 ? -11.578 -17.778 -0.291 1.00 37.97 173 PRO A C 1
ATOM 1350 O O . PRO A 1 173 ? -12.662 -18.314 -0.524 1.00 37.97 173 PRO A O 1
ATOM 1353 N N . LYS A 1 174 ? -10.544 -18.450 0.233 1.00 31.19 174 LYS A N 1
ATOM 1354 C CA . LYS A 1 174 ? -10.714 -19.691 0.997 1.00 31.19 174 LYS A CA 1
ATOM 1355 C C . LYS A 1 174 ? -10.989 -19.301 2.450 1.00 31.19 174 LYS A C 1
ATOM 1357 O O . LYS A 1 174 ? -10.196 -18.604 3.072 1.00 31.19 174 LYS A O 1
ATOM 1362 N N . VAL A 1 175 ? -12.157 -19.710 2.929 1.00 38.31 175 VAL A N 1
ATOM 1363 C CA . VAL A 1 175 ? -12.748 -19.429 4.246 1.00 38.31 175 VAL A CA 1
ATOM 1364 C C . VAL A 1 175 ? -11.795 -19.778 5.406 1.00 38.31 175 VAL A C 1
ATOM 1366 O O . VAL A 1 175 ? -11.196 -20.850 5.397 1.00 38.31 175 VAL A O 1
ATOM 1369 N N . GLY A 1 176 ? -11.724 -18.913 6.430 1.00 27.28 176 GLY A N 1
ATOM 1370 C CA . GLY A 1 176 ? -11.098 -19.184 7.735 1.00 27.28 176 GLY A CA 1
ATOM 1371 C C . GLY A 1 176 ? -11.382 -18.072 8.767 1.00 27.28 176 GLY A C 1
ATOM 1372 O O . GLY A 1 176 ? -11.035 -16.919 8.533 1.00 27.28 176 GLY A O 1
ATOM 1373 N N . PHE A 1 177 ? -12.058 -18.416 9.873 1.00 29.86 177 PHE A N 1
ATOM 1374 C CA . PHE A 1 177 ? -12.595 -17.549 10.955 1.00 29.86 177 PHE A CA 1
ATOM 1375 C C . PHE A 1 177 ? -11.499 -17.091 11.972 1.00 29.86 177 PHE A C 1
ATOM 1377 O O . PHE A 1 177 ? -10.476 -17.763 12.048 1.00 29.86 177 PHE A O 1
ATOM 1384 N N . ILE A 1 178 ? -11.582 -15.954 12.714 1.00 33.28 178 ILE A N 1
ATOM 1385 C CA . ILE A 1 178 ? -12.130 -15.734 14.097 1.00 33.28 178 ILE A CA 1
ATOM 1386 C C . ILE A 1 178 ? -12.019 -14.221 14.515 1.00 33.28 178 ILE A C 1
ATOM 1388 O O . ILE A 1 178 ? -10.948 -13.643 14.376 1.00 33.28 178 ILE A O 1
ATOM 1392 N N . ALA A 1 179 ? -13.093 -13.600 15.045 1.00 28.56 179 ALA A N 1
ATOM 1393 C CA . ALA A 1 179 ? -13.286 -13.034 16.402 1.00 28.56 179 ALA A CA 1
ATOM 1394 C C . ALA A 1 179 ? -12.755 -11.691 16.986 1.00 28.56 179 ALA A C 1
ATOM 1396 O O . ALA A 1 179 ? -12.245 -11.833 18.085 1.00 28.56 179 ALA A O 1
ATOM 1397 N N . TYR A 1 180 ? -12.993 -10.452 16.501 1.00 28.66 180 TYR A N 1
ATOM 1398 C CA . TYR A 1 180 ? -13.114 -9.266 17.415 1.00 28.66 180 TYR A CA 1
ATOM 1399 C C . TYR A 1 180 ? -14.174 -8.245 16.950 1.00 28.66 180 TYR A C 1
ATOM 1401 O O . TYR A 1 180 ? -14.442 -8.121 15.756 1.00 28.66 180 TYR A O 1
ATOM 1409 N N . GLU A 1 181 ? -14.803 -7.560 17.912 1.00 27.11 181 GLU A N 1
ATOM 1410 C CA . GLU A 1 181 ? -15.921 -6.615 17.764 1.00 27.11 181 GLU A CA 1
ATOM 1411 C C . GLU A 1 181 ? -15.401 -5.175 17.930 1.00 27.11 181 GLU A C 1
ATOM 1413 O O . GLU A 1 181 ? -14.969 -4.802 19.015 1.00 27.11 181 GLU A O 1
ATOM 1418 N N . ILE A 1 182 ? -15.416 -4.390 16.847 1.00 31.97 182 ILE A N 1
ATOM 1419 C CA . ILE A 1 182 ? -15.208 -2.933 16.854 1.00 31.97 182 ILE A CA 1
ATOM 1420 C C . ILE A 1 182 ? -16.535 -2.328 16.397 1.00 31.97 182 ILE A C 1
ATOM 1422 O O . ILE A 1 182 ? -17.049 -2.660 15.323 1.00 31.97 182 ILE A O 1
ATOM 1426 N N . ASN A 1 183 ? -17.146 -1.522 17.257 1.00 29.73 183 ASN A N 1
ATOM 1427 C CA . ASN A 1 183 ? -18.516 -1.048 17.112 1.00 29.73 183 ASN A CA 1
ATOM 1428 C C . ASN A 1 183 ? -18.527 0.220 16.246 1.00 29.73 183 ASN A C 1
ATOM 1430 O O . ASN A 1 183 ? -18.781 1.316 16.734 1.00 29.73 183 ASN A O 1
ATOM 1434 N N . VAL A 1 184 ? -18.221 0.079 14.952 1.00 31.75 184 VAL A N 1
ATOM 1435 C CA . VAL A 1 184 ? -18.229 1.213 14.019 1.00 31.75 184 VAL A CA 1
ATOM 1436 C C . VAL A 1 184 ? -19.679 1.531 13.617 1.00 31.75 184 VAL A C 1
ATOM 1438 O O . VAL A 1 184 ? -20.323 0.703 12.962 1.00 31.75 184 VAL A O 1
ATOM 1441 N N . PRO A 1 185 ? -20.238 2.708 13.955 1.00 30.44 185 PRO A N 1
ATOM 1442 C CA . PRO A 1 185 ? -21.621 3.025 13.629 1.00 30.44 185 PRO A CA 1
ATOM 1443 C C . PRO A 1 185 ? -21.763 3.331 12.132 1.00 30.44 185 PRO A C 1
ATOM 1445 O O . PRO A 1 185 ? -21.405 4.409 11.658 1.00 30.44 185 PRO A O 1
ATOM 1448 N N . THR A 1 186 ? -22.349 2.413 11.362 1.00 31.17 186 THR A N 1
ATOM 1449 C CA . THR A 1 186 ? -22.808 2.722 10.000 1.00 31.17 186 THR A CA 1
ATOM 1450 C C . THR A 1 186 ? -24.182 3.388 10.064 1.00 31.17 186 THR A C 1
ATOM 1452 O O . THR A 1 186 ? -25.210 2.718 10.187 1.00 31.17 186 THR A O 1
ATOM 1455 N N . TYR A 1 187 ? -24.225 4.717 9.975 1.00 31.05 187 TYR A N 1
ATOM 1456 C CA . TYR A 1 187 ? -25.484 5.457 9.893 1.00 31.05 187 TYR A CA 1
ATOM 1457 C C . TYR A 1 187 ? -26.128 5.290 8.508 1.00 31.05 187 TYR A C 1
ATOM 1459 O O . TYR A 1 187 ? -25.612 5.773 7.500 1.00 31.05 187 TYR A O 1
ATOM 1467 N N . ARG A 1 188 ? -27.311 4.660 8.447 1.00 31.52 188 ARG A N 1
ATOM 1468 C CA . ARG A 1 188 ? -28.214 4.801 7.294 1.00 31.52 188 ARG A CA 1
ATOM 1469 C C . ARG A 1 188 ? -28.906 6.161 7.357 1.00 31.52 188 ARG A C 1
ATOM 1471 O O . ARG A 1 188 ? -29.562 6.496 8.344 1.00 31.52 188 ARG A O 1
ATOM 1478 N N . LYS A 1 189 ? -28.794 6.917 6.263 1.00 33.19 189 LYS A N 1
ATOM 1479 C CA . LYS A 1 189 ? -29.504 8.177 6.007 1.00 33.19 189 LYS A CA 1
ATOM 1480 C C . LYS A 1 189 ? -31.011 7.967 6.254 1.00 33.19 189 LYS A C 1
ATOM 1482 O O . LYS A 1 189 ? -31.653 7.243 5.501 1.00 33.19 189 LYS A O 1
ATOM 1487 N N . GLY A 1 190 ? -31.543 8.555 7.331 1.00 38.31 190 GLY A N 1
ATOM 1488 C CA . GLY A 1 190 ? -32.978 8.553 7.665 1.00 38.31 190 GLY A CA 1
ATOM 1489 C C . GLY A 1 190 ? -33.406 7.881 8.981 1.00 38.31 190 GLY A C 1
ATOM 1490 O O . GLY A 1 190 ? -34.546 8.076 9.383 1.00 38.31 190 GLY A O 1
ATOM 1491 N N . ALA A 1 191 ? -32.538 7.159 9.701 1.00 36.47 191 ALA A N 1
ATOM 1492 C CA . ALA A 1 191 ? -32.935 6.448 10.934 1.00 36.47 191 ALA A CA 1
ATOM 1493 C C . ALA A 1 191 ? -32.925 7.303 12.226 1.00 36.47 191 ALA A C 1
ATOM 1495 O O . ALA A 1 191 ? -33.242 6.809 13.306 1.00 36.47 191 ALA A O 1
ATOM 1496 N N . ALA A 1 192 ? -32.600 8.598 12.139 1.00 35.34 192 ALA A N 1
ATOM 1497 C CA . ALA A 1 192 ? -32.440 9.491 13.296 1.00 35.34 192 ALA A CA 1
ATOM 1498 C C . ALA A 1 192 ? -33.749 9.853 14.038 1.00 35.34 192 ALA A C 1
ATOM 1500 O O . ALA A 1 192 ? -33.737 10.725 14.901 1.00 35.34 192 ALA A O 1
ATOM 1501 N N . ARG A 1 193 ? -34.887 9.220 13.721 1.00 34.25 193 ARG A N 1
ATOM 1502 C CA . ARG A 1 193 ? -36.184 9.522 14.352 1.00 34.25 193 ARG A CA 1
ATOM 1503 C C . ARG A 1 193 ? -36.788 8.404 15.202 1.00 34.25 193 ARG A C 1
ATOM 1505 O O . ARG A 1 193 ? -37.812 8.658 15.821 1.00 34.25 193 ARG A O 1
ATOM 1512 N N . GLU A 1 194 ? -36.169 7.226 15.305 1.00 35.47 194 GLU A N 1
ATOM 1513 C CA . GLU A 1 194 ? -36.839 6.066 15.931 1.00 35.47 194 GLU A CA 1
ATOM 1514 C C . GLU A 1 194 ? -36.126 5.439 17.144 1.00 35.47 194 GLU A C 1
ATOM 1516 O O . GLU A 1 194 ? -36.599 4.448 17.687 1.00 35.47 194 GLU A O 1
ATOM 1521 N N . LEU A 1 195 ? -35.027 6.026 17.636 1.00 32.62 195 LEU A N 1
ATOM 1522 C CA . LEU A 1 195 ? -34.311 5.530 18.831 1.00 32.62 195 LEU A CA 1
ATOM 1523 C C . LEU A 1 195 ? -34.500 6.390 20.094 1.00 32.62 195 LEU A C 1
ATOM 1525 O O . LEU A 1 195 ? -33.836 6.163 21.104 1.00 32.62 195 LEU A O 1
ATOM 1529 N N . ILE A 1 196 ? -35.462 7.320 20.092 1.00 33.44 196 ILE A N 1
ATOM 1530 C CA . ILE A 1 196 ? -36.013 7.879 21.337 1.00 33.44 196 ILE A CA 1
ATOM 1531 C C . ILE A 1 196 ? -37.063 6.890 21.847 1.00 33.44 196 ILE A C 1
ATOM 1533 O O . ILE A 1 196 ? -38.254 7.031 21.590 1.00 33.44 196 ILE A O 1
ATOM 1537 N N . GLY A 1 197 ? -36.623 5.842 22.539 1.00 33.62 197 GLY A N 1
ATOM 1538 C CA . GLY A 1 197 ? -37.565 4.914 23.150 1.00 33.62 197 GLY A CA 1
ATOM 1539 C C . GLY A 1 197 ? -36.945 3.600 23.577 1.00 33.62 197 GLY A C 1
ATOM 1540 O O . GLY A 1 197 ? -37.015 2.632 22.830 1.00 33.62 197 GLY A O 1
ATOM 1541 N N . LYS A 1 198 ? -36.465 3.587 24.829 1.00 32.75 198 LYS A N 1
ATOM 1542 C CA . LYS A 1 198 ? -36.246 2.441 25.742 1.00 32.75 198 LYS A CA 1
ATOM 1543 C C . LYS A 1 198 ? -34.806 2.314 26.245 1.00 32.75 198 LYS A C 1
ATOM 1545 O O . LYS A 1 198 ? -34.138 1.309 26.037 1.00 32.75 198 LYS A O 1
ATOM 1550 N N . PHE A 1 199 ? -34.405 3.290 27.060 1.00 28.92 199 PHE A N 1
ATOM 1551 C CA . PHE A 1 199 ? -33.687 2.956 28.289 1.00 28.92 199 PHE A CA 1
ATOM 1552 C C . PHE A 1 199 ? -34.609 2.048 29.116 1.00 28.92 199 PHE A C 1
ATOM 1554 O O . PHE A 1 199 ? -35.600 2.518 29.671 1.00 28.92 199 PHE A O 1
ATOM 1561 N N . TYR A 1 200 ? -34.338 0.742 29.141 1.00 28.66 200 TYR A N 1
ATOM 1562 C CA . TYR A 1 200 ? -34.892 -0.141 30.162 1.00 28.66 200 TYR A CA 1
ATOM 1563 C C . TYR A 1 200 ? -33.806 -0.421 31.189 1.00 28.66 200 TYR A C 1
ATOM 1565 O O . TYR A 1 200 ? -32.893 -1.215 30.978 1.00 28.66 200 TYR A O 1
ATOM 1573 N N . ASP A 1 201 ? -33.960 0.279 32.303 1.00 38.16 201 ASP A N 1
ATOM 1574 C CA . ASP A 1 201 ? -33.424 -0.057 33.605 1.00 38.16 201 ASP A CA 1
ATOM 1575 C C . ASP A 1 201 ? -33.792 -1.504 33.979 1.00 38.16 201 ASP A C 1
ATOM 1577 O O . ASP A 1 201 ? -34.947 -1.934 33.843 1.00 38.16 201 ASP A O 1
ATOM 1581 N N . LYS A 1 202 ? -32.800 -2.266 34.445 1.00 32.34 202 LYS A N 1
ATOM 1582 C CA . LYS A 1 202 ? -33.045 -3.468 35.244 1.00 32.34 202 LYS A CA 1
ATOM 1583 C C . LYS A 1 202 ? -31.839 -3.817 36.111 1.00 32.34 202 LYS A C 1
ATOM 1585 O O . LYS A 1 202 ? -31.255 -4.891 35.987 1.00 32.34 202 LYS A O 1
ATOM 1590 N N . THR A 1 203 ? -31.538 -2.963 37.086 1.00 34.75 203 THR A N 1
ATOM 1591 C CA . THR A 1 203 ? -31.073 -3.504 38.370 1.00 34.75 203 THR A CA 1
ATOM 1592 C C . THR A 1 203 ? -32.269 -4.160 39.063 1.00 34.75 203 THR A C 1
ATOM 1594 O O . THR A 1 203 ? -33.202 -3.510 39.531 1.00 34.75 203 THR A O 1
ATOM 1597 N N . ARG A 1 204 ? -32.302 -5.496 39.076 1.00 38.91 204 ARG A N 1
ATOM 1598 C CA . ARG A 1 204 ? -33.277 -6.248 39.873 1.00 38.91 204 ARG A CA 1
ATOM 1599 C C . ARG A 1 204 ? -32.744 -6.369 41.299 1.00 38.91 204 ARG A C 1
ATOM 1601 O O . ARG A 1 204 ? -31.746 -7.041 41.522 1.00 38.91 204 ARG A O 1
ATOM 1608 N N . ARG A 1 205 ? -33.464 -5.765 42.248 1.00 38.06 205 ARG A N 1
ATOM 1609 C CA . ARG A 1 205 ? -33.427 -6.130 43.670 1.00 38.06 205 ARG A CA 1
ATOM 1610 C C . ARG A 1 205 ? -33.684 -7.633 43.838 1.00 38.06 205 ARG A C 1
ATOM 1612 O O . ARG A 1 205 ? -34.687 -8.132 43.320 1.00 38.06 205 ARG A O 1
ATOM 1619 N N . LYS A 1 206 ? -32.849 -8.293 44.632 1.00 36.41 206 LYS A N 1
ATOM 1620 C CA . LYS A 1 206 ? -33.245 -8.909 45.904 1.00 36.41 206 LYS A CA 1
ATOM 1621 C C . LYS A 1 206 ? -32.097 -8.751 46.887 1.00 36.41 206 LYS A C 1
ATOM 1623 O O . LYS A 1 206 ? -30.947 -8.911 46.432 1.00 36.41 206 LYS A O 1
#

Secondary structure (DSSP, 8-state):
--------EES-HHHHHHHHHHHHHTPPPEEEEEPHHHHHHHHHHTTTT-HHHHHTHHHHHHHHSSTT-TT-TTTSTTHHHHHHTT--S-TTS--SEEEEETT--EEB-HHHHHHHHHHHHHHHTT--HHHHHHHHHHHHHHSTTTTTS---PPPHHHHHHHHHHHH--SSPPPP-------------TT-TTS-SS---------

Radius of gyration: 19.78 Å; chains: 1; bounding box: 54×35×68 Å

Foldseek 3Di:
DDDDDAAAEELDPVLVVVLVVCVVVVHFAAEDEDEPVNLVVLLVQLVLQPPVCLVVVLVSLLPQCALQRSLVQLQHDCLVVCVVQVFDNQLPDTDSYWYHYAQHRYIYTSNLQSLLSNLQSSLSSVHDLVSSQVSQQCRQQPRVVSSPHHRDGHDPSSNSSSVNSNPDDPPHHDDDDDDDDDPRDDDDPPPVPPPPDDPDDDPDDD